Protein AF-A0A348NUV7-F1 (afdb_monomer_lite)

pLDDT: mean 78.54, std 16.76, range [42.69, 98.0]

Foldseek 3Di:
DVVVVVVVVVVVVVCCVVPPVPDDPLVVVLVVVLVVLLVVLVVVLVVVVVCCVVVVDQALNDPPFQADPVPRHGDEPPSRPPHGWNAACPVVDDPDDPVSVCCCVVPVDDRTGGNVSVCSSVVSSVVVVVVSVVVSDDDDPCPPDPVVVVVVPPPPPPPDPPDDDDDDDDDDDDDDDDDDDDDDDDDD

Secondary structure (DSSP, 8-state):
-HHHHHHHHHHHHHHHHHHGGG--HHHHHHHHHHHHHHHHHHHHHHHHHHHHHTTSS--TTSTTS-B-TTT-PBPBGGGGTTTSEEEE-GGG--TT-HHHHHHHHHH---SEEEHHHHHHHHHHHHHHHHHHHHHTPPPPP-TTSHHHHHHHSS--TT------------------------------

Sequence (188 aa):
GALLGLLVAALLGWLLARGMLRLDLRRFFLWTVAFLIIVAAGVLAYAVHDLQEGGVLPGPFGALAPTDPATGAVAVGLAGLPFGWAFDVTAQIPAGSPLAAVLQAAVGFMPQMSWLQVITWVLYVVIVGAFFLRGARPGQPSTGRTSAVSKQIAPNADDQPLDAGAPDHVDAASEVTSPSPSATQGAA

Structure (mmCIF, N/CA/C/O backbone):
data_AF-A0A348NUV7-F1
#
_entry.id   AF-A0A348NUV7-F1
#
loop_
_atom_site.group_PDB
_atom_site.id
_atom_site.type_symbol
_atom_site.label_atom_id
_atom_site.label_alt_id
_atom_site.label_comp_id
_atom_site.label_asym_id
_atom_site.label_entity_id
_atom_site.label_seq_id
_atom_site.pdbx_PDB_ins_code
_atom_site.Cartn_x
_atom_site.Cartn_y
_atom_site.Cartn_z
_atom_site.occupancy
_atom_site.B_iso_or_equiv
_atom_site.auth_seq_id
_atom_site.auth_comp_id
_atom_site.auth_asym_id
_atom_site.auth_atom_id
_atom_site.pdbx_PDB_model_num
ATOM 1 N N . GLY A 1 1 ? -21.719 25.003 -13.066 1.00 76.88 1 GLY A N 1
ATOM 2 C CA . GLY A 1 1 ? -20.770 24.541 -12.032 1.00 76.88 1 GLY A CA 1
ATOM 3 C C . GLY A 1 1 ? -21.242 24.852 -10.622 1.00 76.88 1 GLY A C 1
ATOM 4 O O . GLY A 1 1 ? -21.479 23.923 -9.865 1.00 76.88 1 GLY A O 1
ATOM 5 N N . ALA A 1 2 ? -21.411 26.133 -10.274 1.00 91.12 2 ALA A N 1
ATOM 6 C CA . ALA A 1 2 ? -21.643 26.580 -8.892 1.00 91.12 2 ALA A CA 1
ATOM 7 C C . ALA A 1 2 ? -22.855 25.943 -8.181 1.00 91.12 2 ALA A C 1
ATOM 9 O O . ALA A 1 2 ? -22.717 25.479 -7.055 1.00 91.12 2 ALA A O 1
ATOM 10 N N . LEU A 1 3 ? -24.016 25.853 -8.840 1.00 95.56 3 LEU A N 1
ATOM 11 C CA . LEU A 1 3 ? -25.213 25.237 -8.245 1.00 95.56 3 LEU A CA 1
ATOM 12 C C . LEU A 1 3 ? -25.024 23.743 -7.951 1.00 95.56 3 LEU A C 1
ATOM 14 O O . LEU A 1 3 ? -25.430 23.269 -6.895 1.00 95.56 3 LEU A O 1
ATOM 18 N N . LEU A 1 4 ? -24.360 23.018 -8.857 1.00 93.56 4 LEU A N 1
ATOM 19 C CA . LEU A 1 4 ? -24.030 21.606 -8.659 1.00 93.56 4 LEU A CA 1
ATOM 20 C C . LEU A 1 4 ? -23.064 21.439 -7.476 1.00 93.56 4 LEU A C 1
ATOM 22 O O . LEU A 1 4 ? -23.266 20.569 -6.640 1.00 93.56 4 LEU A O 1
ATOM 26 N N . GLY A 1 5 ? -22.057 22.313 -7.371 1.00 94.00 5 GLY A N 1
ATOM 27 C CA . GLY A 1 5 ? -21.122 22.330 -6.245 1.00 94.00 5 GLY A CA 1
ATOM 28 C C . GLY A 1 5 ? -21.805 22.615 -4.905 1.00 94.00 5 GLY A C 1
ATOM 29 O O . GLY A 1 5 ? -21.538 21.920 -3.931 1.00 94.00 5 GLY A O 1
ATOM 30 N N . LEU A 1 6 ? -22.737 23.575 -4.864 1.00 94.38 6 LEU A N 1
ATOM 31 C CA . LEU A 1 6 ? -23.541 23.870 -3.672 1.00 94.38 6 LEU A CA 1
ATOM 32 C C . LEU A 1 6 ? -24.426 22.690 -3.266 1.00 94.38 6 LEU A C 1
ATOM 34 O O . LEU A 1 6 ? -24.513 22.369 -2.083 1.00 94.38 6 LEU A O 1
ATOM 38 N N . LEU A 1 7 ? -25.046 22.024 -4.239 1.00 96.38 7 LEU A N 1
ATOM 39 C CA . LEU A 1 7 ? -25.879 20.853 -3.989 1.00 96.38 7 LEU A CA 1
ATOM 40 C C . LEU A 1 7 ? -25.037 19.699 -3.426 1.00 96.38 7 LEU A C 1
ATOM 42 O O . LEU A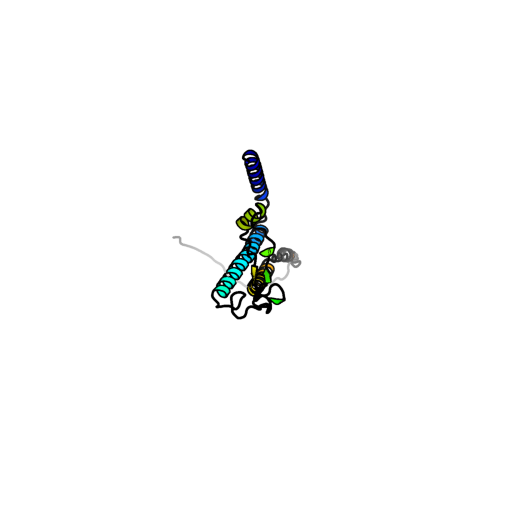 1 7 ? -25.415 19.108 -2.419 1.00 96.38 7 LEU A O 1
ATOM 46 N N . VAL A 1 8 ? -23.863 19.435 -4.008 1.00 94.88 8 VAL A N 1
ATOM 47 C CA . VAL A 1 8 ? -22.910 18.428 -3.514 1.00 94.88 8 VAL A CA 1
ATOM 48 C C . VAL A 1 8 ? -22.425 18.771 -2.103 1.00 94.88 8 VAL A C 1
ATOM 50 O O . VAL A 1 8 ? -22.455 17.909 -1.230 1.00 94.88 8 VAL A O 1
ATOM 53 N N . ALA A 1 9 ? -22.047 20.025 -1.841 1.00 93.75 9 ALA A N 1
ATOM 54 C CA . ALA A 1 9 ? -21.602 20.466 -0.520 1.00 93.75 9 ALA A CA 1
ATOM 55 C C . ALA A 1 9 ? -22.701 20.312 0.545 1.00 93.75 9 ALA A C 1
ATOM 57 O O . ALA A 1 9 ? -22.439 19.790 1.629 1.00 93.75 9 ALA A O 1
ATOM 58 N N . ALA A 1 10 ? -23.940 20.702 0.228 1.00 94.75 10 ALA A N 1
ATOM 59 C CA . ALA A 1 10 ? -25.085 20.542 1.120 1.00 94.75 10 ALA A CA 1
ATOM 60 C C . ALA A 1 10 ? -25.397 19.061 1.388 1.00 94.75 10 ALA A C 1
ATOM 62 O O . ALA A 1 10 ? -25.649 18.678 2.532 1.00 94.75 10 ALA A O 1
ATOM 63 N N . LEU A 1 11 ? -25.324 18.216 0.353 1.00 94.38 11 LEU A N 1
ATOM 64 C CA . LEU A 1 11 ? -25.532 16.776 0.474 1.00 94.38 11 LEU A CA 1
ATOM 65 C C . LEU A 1 11 ? -24.460 16.127 1.362 1.00 94.38 11 LEU A C 1
ATOM 67 O O . LEU A 1 11 ? -24.804 15.352 2.253 1.00 94.38 11 LEU A O 1
ATOM 71 N N . LEU A 1 12 ? -23.179 16.474 1.167 1.00 90.50 12 LEU A N 1
ATOM 72 C CA . LEU A 1 12 ? -22.074 15.998 2.006 1.00 90.50 12 LEU A CA 1
ATOM 73 C C . LEU A 1 12 ? -22.228 16.455 3.459 1.00 90.50 12 LEU A C 1
ATOM 75 O O . LEU A 1 12 ? -22.082 15.642 4.372 1.00 90.50 12 LEU A O 1
ATOM 79 N N . GLY A 1 13 ? -22.547 17.734 3.679 1.00 88.19 13 GLY A N 1
ATOM 80 C CA . GLY A 1 13 ? -22.757 18.285 5.018 1.00 88.19 13 GLY A CA 1
ATOM 81 C C . GLY A 1 13 ? -23.893 17.577 5.756 1.00 88.19 13 GLY A C 1
ATOM 82 O O . GLY A 1 13 ? -23.747 17.202 6.919 1.00 88.19 13 GLY A O 1
ATOM 83 N N . TRP A 1 14 ? -24.998 17.307 5.058 1.00 91.38 14 TRP A N 1
ATOM 84 C CA . TRP A 1 14 ? -26.118 16.553 5.611 1.00 91.38 14 TRP A CA 1
ATOM 85 C C . TRP A 1 14 ? -25.758 15.084 5.900 1.00 91.38 14 TRP A C 1
ATOM 87 O O . TRP A 1 14 ? -26.128 14.562 6.955 1.00 91.38 14 TRP A O 1
ATOM 97 N N . LEU A 1 15 ? -24.991 14.425 5.020 1.00 85.12 15 LEU A N 1
ATOM 98 C CA . LEU A 1 15 ? -24.512 13.052 5.234 1.00 85.12 15 LEU A CA 1
ATOM 99 C C . LEU A 1 15 ? -23.612 12.944 6.475 1.00 85.12 15 LEU A C 1
ATOM 101 O O . LEU A 1 15 ? -23.772 12.020 7.272 1.00 85.12 15 LEU A O 1
ATOM 105 N N . LEU A 1 16 ? -22.694 13.896 6.658 1.00 83.38 16 LEU A N 1
ATOM 106 C CA . LEU A 1 16 ? -21.787 13.958 7.809 1.00 83.38 16 LEU A CA 1
ATOM 107 C C . LEU A 1 16 ? -22.553 14.178 9.117 1.00 83.38 16 LEU A C 1
ATOM 109 O O . LEU A 1 16 ? -22.366 13.425 10.076 1.00 83.38 16 LEU A O 1
ATOM 113 N N . ALA A 1 17 ? -23.470 15.152 9.127 1.00 81.06 17 ALA A N 1
ATOM 114 C CA . ALA A 1 17 ? -24.304 15.463 10.286 1.00 81.06 17 ALA A CA 1
ATOM 115 C C . ALA A 1 17 ? -25.159 14.264 10.728 1.00 81.06 17 ALA A C 1
ATOM 117 O O . ALA A 1 17 ? -25.372 14.047 11.921 1.00 81.06 17 ALA A O 1
ATOM 118 N N . ARG A 1 18 ? -25.625 13.449 9.774 1.00 79.56 18 ARG A N 1
ATOM 119 C CA . ARG A 1 18 ? -26.433 12.256 10.055 1.00 79.56 18 ARG A CA 1
ATOM 120 C C . ARG A 1 18 ? -25.592 11.031 10.427 1.00 79.56 18 ARG A C 1
ATOM 122 O O . ARG A 1 18 ? -26.050 10.202 11.213 1.00 79.56 18 ARG A O 1
ATOM 129 N N . GLY A 1 19 ? -24.385 10.912 9.873 1.00 72.12 19 GLY A N 1
ATOM 130 C CA . GLY A 1 19 ? -23.488 9.773 10.072 1.00 72.12 19 GLY A CA 1
ATOM 131 C C . GLY A 1 19 ? -22.804 9.755 11.440 1.00 72.12 19 GLY A C 1
ATOM 132 O O . GLY A 1 19 ? -22.736 8.700 12.063 1.00 72.12 19 GLY A O 1
ATOM 133 N N . MET A 1 20 ? -22.354 10.908 11.949 1.00 69.69 20 MET A N 1
ATOM 134 C CA . MET A 1 20 ? -21.526 10.985 13.166 1.00 69.69 20 MET A CA 1
ATOM 135 C C . MET A 1 20 ? -22.218 10.521 14.457 1.00 69.69 20 MET A C 1
ATOM 137 O O . MET A 1 20 ? -21.546 10.074 15.380 1.00 69.69 20 MET A O 1
ATOM 141 N N . LEU A 1 21 ? -23.550 10.581 14.531 1.00 65.38 21 LEU A N 1
ATOM 142 C CA . LEU A 1 21 ? -24.301 10.279 15.758 1.00 65.38 21 LEU A CA 1
ATOM 143 C C . LEU A 1 21 ? -24.597 8.783 15.962 1.00 65.38 21 LEU A C 1
ATOM 145 O O . LEU A 1 21 ? -25.177 8.410 16.978 1.00 65.38 21 LEU A O 1
ATOM 149 N N . ARG A 1 22 ? -24.225 7.917 15.008 1.00 72.56 22 ARG A N 1
ATOM 150 C CA . ARG A 1 22 ? -24.462 6.461 15.076 1.00 72.56 22 ARG A CA 1
ATOM 151 C C . ARG A 1 22 ? -23.187 5.623 14.981 1.00 72.56 22 ARG A C 1
ATOM 153 O O . ARG A 1 22 ? -23.272 4.412 14.801 1.00 72.56 22 ARG A O 1
ATOM 160 N N . LEU A 1 23 ? -22.013 6.248 15.053 1.00 75.12 23 LEU A N 1
ATOM 161 C CA . LEU A 1 23 ? -20.748 5.533 14.921 1.00 75.12 23 LEU A CA 1
ATOM 162 C C . LEU A 1 23 ? -20.347 4.902 16.251 1.00 75.12 23 LEU A C 1
ATOM 164 O O . LEU A 1 23 ? -20.045 5.591 17.223 1.00 75.12 23 LEU A O 1
ATOM 168 N N . ASP A 1 24 ? -20.266 3.577 16.265 1.00 80.69 24 ASP A N 1
ATOM 169 C CA . ASP A 1 24 ? -19.603 2.852 17.338 1.00 80.69 24 ASP A CA 1
ATOM 170 C C . ASP A 1 24 ? -18.129 3.262 17.394 1.00 80.69 24 ASP A C 1
ATOM 172 O O . ASP A 1 24 ? -17.357 2.945 16.485 1.00 80.69 24 ASP A O 1
ATOM 176 N N . LEU A 1 25 ? -17.704 3.915 18.480 1.00 85.88 25 LEU A N 1
ATOM 177 C CA . LEU A 1 25 ? -16.311 4.347 18.656 1.00 85.88 25 LEU A CA 1
ATOM 178 C C . LEU A 1 25 ? -15.326 3.189 18.460 1.00 85.88 25 LEU A C 1
ATOM 180 O O . LEU A 1 25 ? -14.310 3.345 17.790 1.00 85.88 25 LEU A O 1
ATOM 184 N N . ARG A 1 26 ? -15.657 1.993 18.964 1.00 85.31 26 ARG A N 1
ATOM 185 C CA . ARG A 1 26 ? -14.841 0.789 18.742 1.00 85.31 26 ARG A CA 1
ATOM 186 C C . ARG A 1 26 ? -14.681 0.474 17.256 1.00 85.31 26 ARG A C 1
ATOM 188 O O . ARG A 1 26 ? -13.574 0.197 16.814 1.00 85.31 26 ARG A O 1
ATOM 195 N N . ARG A 1 27 ? -15.765 0.523 16.477 1.00 84.81 27 ARG A N 1
ATOM 196 C CA . ARG A 1 27 ? -15.732 0.241 15.036 1.00 84.81 27 ARG A CA 1
ATOM 197 C C . ARG A 1 27 ? -14.948 1.317 14.288 1.00 84.81 27 ARG A C 1
ATOM 199 O O . ARG A 1 27 ? -14.167 0.972 13.409 1.00 84.81 27 ARG A O 1
ATOM 206 N N . PHE A 1 28 ? -15.128 2.581 14.668 1.00 86.50 28 PHE A N 1
ATOM 207 C CA . PHE A 1 28 ? -14.409 3.716 14.097 1.00 86.50 28 PHE A CA 1
ATOM 208 C C . PHE A 1 28 ? -12.897 3.594 14.318 1.00 86.50 28 PHE A C 1
ATOM 210 O O . PHE A 1 28 ? -12.147 3.597 13.348 1.00 86.50 28 PHE A O 1
ATOM 217 N N . PHE A 1 29 ? -12.452 3.382 15.561 1.00 87.56 29 PHE A N 1
ATOM 218 C CA . PHE A 1 29 ? -11.029 3.215 15.868 1.00 87.56 29 PHE A CA 1
ATOM 219 C C . PHE A 1 29 ? -10.419 1.973 15.212 1.00 87.56 29 PHE A C 1
ATOM 221 O O . PHE A 1 29 ? -9.288 2.024 14.741 1.00 87.56 29 PHE A O 1
ATOM 228 N N . LEU A 1 30 ? -11.157 0.860 15.134 1.00 90.69 30 LEU A N 1
ATOM 229 C CA . LEU A 1 30 ? -10.671 -0.326 14.424 1.00 90.69 30 LEU A CA 1
ATOM 230 C C . LEU A 1 30 ? -10.459 -0.042 12.932 1.00 90.69 30 LEU A C 1
ATOM 232 O O . LEU A 1 30 ? -9.468 -0.492 12.365 1.00 90.69 30 LEU A O 1
ATOM 236 N N . TRP A 1 31 ? -11.356 0.720 12.303 1.00 92.88 31 TRP A N 1
ATOM 237 C CA . TRP A 1 31 ? -11.215 1.112 10.902 1.00 92.88 31 TRP A CA 1
ATOM 238 C C . TRP A 1 31 ? -10.074 2.098 10.673 1.00 92.88 31 TRP A C 1
ATOM 240 O O . TRP A 1 31 ? -9.322 1.927 9.716 1.00 92.88 31 TRP A O 1
ATOM 250 N N . THR A 1 32 ? -9.906 3.096 11.542 1.00 93.12 32 THR A N 1
ATOM 251 C CA . THR A 1 32 ? -8.803 4.055 11.403 1.00 93.12 32 THR A CA 1
ATOM 252 C C . THR A 1 32 ? -7.453 3.384 11.625 1.00 93.12 32 THR A C 1
ATOM 254 O O . THR A 1 32 ? -6.536 3.622 10.849 1.00 93.12 32 THR A O 1
ATOM 257 N N . VAL A 1 33 ? -7.329 2.479 12.601 1.00 94.00 33 VAL A N 1
ATOM 258 C CA . VAL A 1 33 ? -6.099 1.698 12.807 1.00 94.00 33 VAL A CA 1
ATOM 259 C C . VAL A 1 33 ? -5.840 0.735 11.651 1.00 94.00 33 VAL A C 1
ATOM 261 O O . VAL A 1 33 ? -4.714 0.667 11.170 1.00 94.00 33 VAL A O 1
ATOM 264 N N . ALA A 1 34 ? -6.859 0.033 11.147 1.00 94.62 34 ALA A N 1
ATOM 265 C CA . ALA A 1 34 ? -6.696 -0.823 9.973 1.00 94.62 34 ALA A CA 1
ATOM 266 C C . ALA A 1 34 ? -6.215 -0.023 8.751 1.00 94.62 34 ALA A C 1
ATOM 268 O O . ALA A 1 34 ? -5.293 -0.450 8.060 1.00 94.62 34 ALA A O 1
ATOM 269 N N . PHE A 1 35 ? -6.781 1.165 8.525 1.00 94.75 35 PHE A N 1
ATOM 270 C CA . PHE A 1 35 ? -6.318 2.083 7.487 1.00 94.75 35 PHE A CA 1
ATOM 271 C C . PHE A 1 35 ? -4.863 2.520 7.715 1.00 94.75 35 PHE A C 1
ATOM 273 O O . PHE A 1 35 ? -4.058 2.465 6.788 1.00 94.75 35 PHE A O 1
ATOM 280 N N . LEU A 1 36 ? -4.498 2.874 8.950 1.00 95.69 36 LEU A N 1
ATOM 281 C CA . LEU A 1 36 ? -3.126 3.241 9.315 1.00 95.69 36 LEU A CA 1
ATOM 282 C C . LEU A 1 36 ? -2.123 2.112 9.034 1.00 95.69 36 LEU A C 1
ATOM 284 O O . LEU A 1 36 ? -1.021 2.401 8.581 1.00 95.69 36 LEU A O 1
ATOM 288 N N . ILE A 1 37 ? -2.494 0.843 9.237 1.00 95.44 37 ILE A N 1
ATOM 289 C CA . ILE A 1 37 ? -1.642 -0.309 8.891 1.00 95.44 37 ILE A CA 1
ATOM 290 C C . ILE A 1 37 ? -1.354 -0.333 7.384 1.00 95.44 37 ILE A C 1
ATOM 292 O O . ILE A 1 37 ? -0.207 -0.519 6.984 1.00 95.44 37 ILE A O 1
ATOM 296 N N . ILE A 1 38 ? -2.366 -0.109 6.540 1.00 95.94 38 ILE A N 1
ATOM 297 C CA . ILE A 1 38 ? -2.184 -0.077 5.081 1.00 95.94 38 ILE A CA 1
ATOM 298 C C . ILE A 1 38 ? -1.313 1.111 4.655 1.00 95.94 38 ILE A C 1
ATOM 300 O O . ILE A 1 38 ? -0.411 0.943 3.836 1.00 95.94 38 ILE A O 1
ATOM 304 N N . VAL A 1 39 ? -1.544 2.297 5.226 1.00 94.94 39 VAL A N 1
ATOM 305 C CA . VAL A 1 39 ? -0.737 3.496 4.940 1.00 94.94 39 VAL A CA 1
ATOM 306 C C . VAL A 1 39 ? 0.720 3.281 5.345 1.00 94.94 39 VAL A C 1
ATOM 308 O O . VAL A 1 39 ? 1.621 3.555 4.556 1.00 94.94 39 VAL A O 1
ATOM 311 N N . ALA A 1 40 ? 0.964 2.735 6.538 1.00 96.44 40 ALA A N 1
ATOM 312 C CA . ALA A 1 40 ? 2.308 2.416 7.009 1.00 96.44 40 ALA A CA 1
ATOM 313 C C . ALA A 1 40 ? 3.006 1.391 6.102 1.00 96.44 40 ALA A C 1
ATOM 315 O O . ALA A 1 40 ? 4.185 1.552 5.791 1.00 96.44 40 ALA A O 1
ATOM 316 N N . ALA A 1 41 ? 2.275 0.382 5.618 1.00 96.19 41 ALA A N 1
ATOM 317 C CA . ALA A 1 41 ? 2.791 -0.571 4.640 1.00 96.19 41 ALA A CA 1
ATOM 318 C C . ALA A 1 41 ? 3.203 0.118 3.327 1.00 96.19 41 ALA A C 1
ATOM 320 O O . ALA A 1 41 ? 4.224 -0.237 2.742 1.00 96.19 41 ALA A O 1
ATOM 321 N N . GLY A 1 42 ? 2.430 1.111 2.871 1.00 92.94 42 GLY A N 1
ATOM 322 C CA . GLY A 1 42 ? 2.761 1.924 1.698 1.00 92.94 42 GLY A CA 1
ATOM 323 C C . GLY A 1 42 ? 4.053 2.723 1.882 1.00 92.94 42 GLY A C 1
ATOM 324 O O . GLY A 1 42 ? 4.926 2.676 1.021 1.00 92.94 42 GLY A O 1
ATOM 325 N N . VAL A 1 43 ? 4.222 3.380 3.034 1.00 95.25 43 VAL A N 1
ATOM 326 C CA . VAL A 1 43 ? 5.467 4.097 3.373 1.00 95.25 43 VAL A CA 1
ATOM 327 C C . VAL A 1 43 ? 6.663 3.138 3.421 1.00 95.25 43 VAL A C 1
ATOM 329 O O . VAL A 1 43 ? 7.732 3.466 2.914 1.00 95.25 43 VAL A O 1
ATOM 332 N N . LEU A 1 44 ? 6.486 1.932 3.972 1.00 96.25 44 LEU A N 1
ATOM 333 C CA . LEU A 1 44 ? 7.534 0.909 3.989 1.00 96.25 44 LEU A CA 1
ATOM 334 C C . LEU A 1 44 ? 7.922 0.456 2.573 1.00 96.25 44 LEU A C 1
ATOM 336 O O . LEU A 1 44 ? 9.106 0.312 2.283 1.00 96.25 44 LEU A O 1
ATOM 340 N N . ALA A 1 45 ? 6.946 0.249 1.686 1.00 94.19 45 ALA A N 1
ATOM 341 C CA . ALA A 1 45 ? 7.218 -0.086 0.291 1.00 94.19 45 ALA A CA 1
ATOM 342 C C . ALA A 1 45 ? 7.978 1.040 -0.433 1.00 94.19 45 ALA A C 1
ATOM 344 O O . ALA A 1 45 ? 8.900 0.748 -1.192 1.00 94.19 45 ALA A O 1
ATOM 345 N N . TYR A 1 46 ? 7.658 2.307 -0.142 1.00 93.38 46 TYR A N 1
ATOM 346 C CA . TYR A 1 46 ? 8.383 3.469 -0.669 1.00 93.38 46 TYR A CA 1
ATOM 347 C C . TYR A 1 46 ? 9.837 3.496 -0.180 1.00 93.38 46 TYR A C 1
ATOM 349 O O . 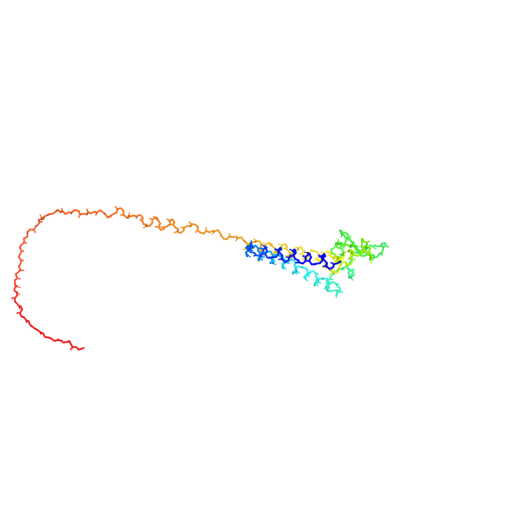TYR A 1 46 ? 10.757 3.658 -0.968 1.00 93.38 46 TYR A O 1
ATOM 357 N N . ALA A 1 47 ? 10.076 3.217 1.103 1.00 95.62 47 ALA A N 1
ATOM 358 C CA . ALA A 1 47 ? 11.438 3.114 1.620 1.00 95.62 47 ALA A CA 1
ATOM 359 C C . ALA A 1 47 ? 12.239 1.982 0.943 1.00 95.62 47 ALA A C 1
ATOM 361 O O . ALA A 1 47 ? 13.424 2.141 0.659 1.00 95.62 47 ALA A O 1
ATOM 362 N N . VAL A 1 48 ? 11.606 0.836 0.651 1.00 96.00 48 VAL A N 1
ATOM 363 C CA . VAL A 1 48 ? 12.244 -0.245 -0.125 1.00 96.00 48 VAL A CA 1
ATOM 364 C C . VAL A 1 48 ? 12.552 0.208 -1.549 1.00 96.00 48 VAL A C 1
ATOM 366 O O . VAL A 1 48 ? 13.616 -0.122 -2.065 1.00 96.00 48 VAL A O 1
ATOM 369 N N . HIS A 1 49 ? 11.652 0.960 -2.179 1.00 94.69 49 HIS A N 1
ATOM 370 C CA . HIS A 1 49 ? 11.876 1.536 -3.500 1.00 94.69 49 HIS A CA 1
ATOM 371 C C . HIS A 1 49 ? 13.100 2.456 -3.515 1.00 94.69 49 HIS A C 1
ATOM 373 O O . HIS A 1 49 ? 14.004 2.220 -4.313 1.00 94.69 49 HIS A O 1
ATOM 379 N N . ASP A 1 50 ? 13.190 3.395 -2.573 1.00 94.62 50 ASP A N 1
ATOM 380 C CA . ASP A 1 50 ? 14.327 4.314 -2.453 1.00 94.62 50 ASP A CA 1
ATOM 381 C C . ASP A 1 50 ? 15.649 3.555 -2.227 1.00 94.62 50 ASP A C 1
ATOM 383 O O . ASP A 1 50 ? 16.686 3.896 -2.793 1.00 94.62 50 ASP A O 1
ATOM 387 N N . LEU A 1 51 ? 15.626 2.470 -1.441 1.00 95.00 51 LEU A N 1
ATOM 388 C CA . LEU A 1 51 ? 16.793 1.601 -1.239 1.00 95.00 51 LEU A CA 1
ATOM 389 C C . LEU A 1 51 ? 17.205 0.846 -2.512 1.00 95.00 51 LEU A C 1
ATOM 391 O O . LEU A 1 51 ? 18.392 0.570 -2.695 1.00 95.00 51 LEU A O 1
ATOM 395 N N . GLN A 1 52 ? 16.247 0.488 -3.371 1.00 95.19 52 GLN A N 1
ATOM 396 C CA . GLN A 1 52 ? 16.517 -0.136 -4.669 1.00 95.19 52 GLN A CA 1
ATOM 397 C C . GLN A 1 52 ? 17.090 0.870 -5.665 1.00 95.19 52 GLN A C 1
ATOM 399 O O . GLN A 1 52 ? 18.025 0.539 -6.390 1.00 95.19 52 GLN A O 1
ATOM 404 N N . GLU A 1 53 ? 16.570 2.097 -5.679 1.00 92.81 53 GLU A N 1
ATOM 405 C CA . GLU A 1 53 ? 17.119 3.186 -6.492 1.00 92.81 53 GLU A CA 1
ATOM 406 C C . GLU A 1 53 ? 18.528 3.576 -6.036 1.00 92.81 53 GLU A C 1
ATOM 408 O O . GLU A 1 53 ? 19.413 3.812 -6.856 1.00 92.81 53 GLU A O 1
ATOM 413 N N . GLY A 1 54 ? 18.772 3.554 -4.724 1.00 93.31 54 GLY A N 1
ATOM 414 C CA . GLY A 1 54 ? 20.092 3.768 -4.135 1.00 93.31 54 GLY A CA 1
ATOM 415 C C . GLY A 1 54 ? 21.062 2.590 -4.287 1.00 93.31 54 GLY A C 1
ATOM 416 O O . GLY A 1 54 ? 22.200 2.689 -3.834 1.00 93.31 54 GLY A O 1
ATOM 417 N N . GLY A 1 55 ? 20.635 1.465 -4.875 1.00 92.31 55 GLY A N 1
ATOM 418 C CA . GLY A 1 55 ? 21.463 0.271 -5.078 1.00 92.31 55 GLY A CA 1
ATOM 419 C C . GLY A 1 55 ? 21.810 -0.510 -3.804 1.00 92.31 55 GLY A C 1
ATOM 420 O O . GLY A 1 55 ? 22.612 -1.442 -3.861 1.00 92.31 55 GLY A O 1
ATOM 421 N N . VAL A 1 56 ? 21.215 -0.161 -2.657 1.00 95.00 56 VAL A N 1
ATOM 422 C CA . VAL A 1 56 ? 21.400 -0.874 -1.380 1.00 95.00 56 VAL A CA 1
ATOM 423 C C . VAL A 1 56 ? 20.678 -2.219 -1.406 1.00 95.00 56 VAL A C 1
ATOM 425 O O . VAL A 1 56 ? 21.184 -3.211 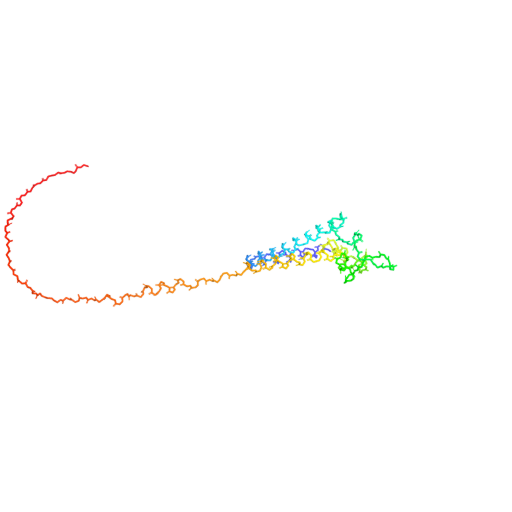-0.882 1.00 95.00 56 VAL A O 1
ATOM 428 N N . LEU A 1 57 ? 19.496 -2.259 -2.025 1.00 93.56 57 LEU A N 1
ATOM 429 C CA . LEU A 1 57 ? 18.747 -3.487 -2.261 1.00 93.56 57 LEU A CA 1
ATOM 430 C C . LEU A 1 57 ? 18.748 -3.838 -3.752 1.00 93.56 57 LEU A C 1
ATOM 432 O O . LEU A 1 57 ? 18.631 -2.946 -4.592 1.00 93.56 57 LEU A O 1
ATOM 436 N N . PRO A 1 58 ? 18.823 -5.134 -4.108 1.00 93.31 58 PRO A N 1
ATOM 437 C CA . PRO A 1 58 ? 18.599 -5.550 -5.482 1.00 93.31 58 PRO A CA 1
ATOM 438 C C . PRO A 1 58 ? 17.177 -5.178 -5.910 1.00 93.31 58 PRO A C 1
ATOM 440 O O . PRO A 1 58 ? 16.223 -5.261 -5.135 1.00 93.31 58 PRO A O 1
ATOM 443 N N . GLY A 1 59 ? 17.027 -4.755 -7.155 1.00 93.38 59 GLY A N 1
ATOM 444 C CA . GLY A 1 59 ? 15.759 -4.284 -7.684 1.00 93.38 59 GLY A CA 1
ATOM 445 C C . GLY A 1 59 ? 15.846 -4.012 -9.179 1.00 93.38 59 GLY A C 1
ATOM 446 O O . GLY A 1 59 ? 16.909 -4.221 -9.767 1.00 93.38 59 GLY A O 1
ATOM 447 N N . PRO A 1 60 ? 14.760 -3.510 -9.785 1.00 91.44 60 PRO A N 1
ATOM 448 C CA . PRO A 1 60 ? 14.659 -3.339 -11.234 1.00 91.44 60 PRO A CA 1
ATOM 449 C C . PRO A 1 60 ? 15.712 -2.388 -11.818 1.00 91.44 60 PRO A C 1
ATOM 451 O O . PRO A 1 60 ? 16.043 -2.477 -12.993 1.00 91.44 60 PRO A O 1
ATOM 454 N N . PHE A 1 61 ? 16.255 -1.493 -10.992 1.00 90.56 61 PHE A N 1
ATOM 455 C CA . PHE A 1 61 ? 17.276 -0.510 -11.363 1.00 90.56 61 PHE A CA 1
ATOM 456 C C . PHE A 1 61 ? 18.712 -1.046 -11.257 1.00 90.56 61 PHE A C 1
ATOM 458 O O . PHE A 1 61 ? 19.655 -0.389 -11.690 1.00 90.56 61 PHE A O 1
ATOM 465 N N . GLY A 1 62 ? 18.891 -2.218 -10.643 1.00 88.44 62 GLY A N 1
ATOM 466 C CA . GLY A 1 62 ? 20.197 -2.796 -10.349 1.00 88.44 62 GLY A CA 1
ATOM 467 C C . GLY A 1 62 ? 20.633 -3.856 -11.359 1.00 88.44 62 GLY A C 1
ATOM 468 O O . GLY A 1 62 ? 19.837 -4.409 -12.110 1.00 88.44 62 GLY A O 1
ATOM 469 N N . ALA A 1 63 ? 21.915 -4.223 -11.306 1.00 87.12 63 ALA A N 1
ATOM 470 C CA . ALA A 1 63 ? 22.512 -5.223 -12.200 1.00 87.12 63 ALA A CA 1
ATOM 471 C C . ALA A 1 63 ? 21.915 -6.641 -12.071 1.00 87.12 63 ALA A C 1
ATOM 473 O O . ALA A 1 63 ? 22.138 -7.484 -12.934 1.00 87.12 63 ALA A O 1
ATOM 474 N N . LEU A 1 64 ? 21.184 -6.914 -10.986 1.00 87.81 64 LEU A N 1
ATOM 475 C CA . LEU A 1 64 ? 20.543 -8.205 -10.718 1.00 87.81 64 LEU A CA 1
ATOM 476 C C . LEU A 1 64 ? 19.088 -8.270 -11.208 1.00 87.81 64 LEU A C 1
ATOM 478 O O . LEU A 1 64 ? 18.409 -9.269 -10.965 1.00 87.81 64 LEU A O 1
ATOM 482 N N . ALA A 1 65 ? 18.593 -7.216 -11.862 1.00 91.75 65 ALA A N 1
ATOM 483 C CA . ALA A 1 65 ? 17.272 -7.217 -12.465 1.00 91.75 65 ALA A CA 1
ATOM 484 C C . ALA A 1 65 ? 17.211 -8.268 -13.590 1.00 91.75 65 ALA A C 1
ATOM 486 O O . ALA A 1 65 ? 18.063 -8.249 -14.481 1.00 91.75 65 ALA A O 1
ATOM 487 N N . PRO A 1 66 ? 16.218 -9.177 -13.591 1.00 92.44 66 PRO A N 1
ATOM 488 C CA . PRO A 1 66 ? 16.008 -10.070 -14.721 1.00 92.44 66 PRO A CA 1
ATOM 489 C C . PRO A 1 66 ? 15.698 -9.235 -15.963 1.00 92.44 66 PRO A C 1
ATOM 491 O O . PRO A 1 66 ? 14.753 -8.448 -15.940 1.00 92.44 66 PRO A O 1
ATOM 494 N N . THR A 1 67 ? 16.481 -9.387 -17.028 1.00 93.25 67 THR A N 1
ATOM 495 C CA . THR A 1 67 ? 16.278 -8.675 -18.293 1.00 93.25 67 THR A CA 1
ATOM 496 C C . THR A 1 67 ? 15.989 -9.642 -19.428 1.00 93.25 67 THR A C 1
ATOM 498 O O . THR A 1 67 ? 16.473 -10.774 -19.460 1.00 93.25 67 THR A O 1
ATOM 501 N N . ASP A 1 68 ? 15.167 -9.194 -20.367 1.00 87.69 68 ASP A N 1
ATOM 502 C CA . ASP A 1 68 ? 14.918 -9.916 -21.605 1.00 87.69 68 ASP A CA 1
ATOM 503 C C . ASP A 1 68 ? 16.148 -9.790 -22.528 1.00 87.69 68 ASP A C 1
ATOM 505 O O . ASP A 1 68 ? 16.542 -8.671 -22.865 1.00 87.69 68 ASP A O 1
ATOM 509 N N . PRO A 1 69 ? 16.763 -10.904 -22.968 1.00 84.44 69 PRO A N 1
ATOM 510 C CA . PRO A 1 69 ? 17.945 -10.871 -23.827 1.00 84.44 69 PRO A CA 1
ATOM 511 C C . PRO A 1 69 ? 17.693 -10.249 -25.209 1.00 84.44 69 PRO A C 1
ATOM 513 O O . PRO A 1 69 ? 18.648 -9.825 -25.854 1.00 84.44 69 PRO A O 1
ATOM 516 N N . ALA A 1 70 ? 16.443 -10.194 -25.680 1.00 88.75 70 ALA A N 1
ATOM 517 C CA . ALA A 1 70 ? 16.109 -9.608 -26.976 1.00 88.75 70 ALA A CA 1
ATOM 518 C C . ALA A 1 70 ? 15.945 -8.082 -26.913 1.00 88.75 70 ALA A C 1
ATOM 520 O O . ALA A 1 70 ? 16.319 -7.383 -27.854 1.00 88.75 70 ALA A O 1
ATOM 521 N N . THR A 1 71 ? 15.378 -7.563 -25.821 1.00 86.75 71 THR A N 1
ATOM 522 C CA . THR A 1 71 ? 15.008 -6.142 -25.691 1.00 86.75 71 THR A CA 1
ATOM 523 C C . THR A 1 71 ? 15.876 -5.370 -24.700 1.00 86.75 71 THR A C 1
ATOM 525 O O . THR A 1 71 ? 15.900 -4.142 -24.734 1.00 86.75 71 THR A O 1
ATOM 528 N N . GLY A 1 72 ? 16.579 -6.065 -23.803 1.00 86.31 72 GLY A N 1
ATOM 529 C CA . GLY A 1 72 ? 17.301 -5.477 -22.675 1.00 86.31 72 GLY A CA 1
ATOM 530 C C . GLY A 1 72 ? 16.390 -4.898 -21.586 1.00 86.31 72 GLY A C 1
ATOM 531 O O . GLY A 1 72 ? 16.894 -4.363 -20.601 1.00 86.31 72 GLY A O 1
ATOM 532 N N . ALA A 1 73 ? 15.064 -4.990 -21.739 1.00 89.75 73 ALA A N 1
ATOM 533 C CA . ALA A 1 73 ? 14.107 -4.468 -20.775 1.00 89.75 73 ALA A CA 1
ATOM 534 C C . ALA A 1 73 ? 14.024 -5.364 -19.534 1.00 89.75 73 ALA A C 1
ATOM 536 O O . ALA A 1 73 ? 14.198 -6.581 -19.617 1.00 89.75 73 ALA A O 1
ATOM 537 N N . VAL A 1 74 ? 13.721 -4.766 -18.381 1.00 90.88 74 VAL A N 1
ATOM 538 C CA . VAL A 1 74 ? 13.509 -5.518 -17.139 1.00 90.88 74 VAL A CA 1
ATOM 539 C C . VAL A 1 74 ? 12.222 -6.329 -17.251 1.00 90.88 74 VAL A C 1
ATOM 541 O O . VAL A 1 74 ? 11.173 -5.801 -17.620 1.00 90.88 74 VAL A O 1
ATOM 544 N N . ALA A 1 75 ? 12.295 -7.610 -16.908 1.00 93.06 75 ALA A N 1
ATOM 545 C CA . ALA A 1 75 ? 11.166 -8.515 -16.957 1.00 93.06 75 ALA A CA 1
ATOM 546 C C . ALA A 1 75 ? 10.049 -8.077 -15.996 1.00 93.06 75 ALA A C 1
ATOM 548 O O . ALA A 1 75 ? 10.289 -7.629 -14.868 1.00 93.06 75 ALA A O 1
ATOM 549 N N . VAL A 1 76 ? 8.813 -8.258 -16.459 1.00 92.19 76 VAL A N 1
ATOM 550 C CA . VAL A 1 76 ? 7.580 -7.904 -15.749 1.00 92.19 76 VAL A CA 1
ATOM 551 C C . VAL A 1 76 ? 6.783 -9.172 -15.443 1.00 92.19 76 VAL A C 1
ATOM 553 O O . VAL A 1 76 ? 6.807 -10.144 -16.201 1.00 92.19 76 VAL A O 1
ATOM 556 N N . GLY A 1 77 ? 6.050 -9.173 -14.332 1.00 90.94 77 GLY A N 1
ATOM 557 C CA . GLY A 1 77 ? 5.220 -10.301 -13.925 1.00 90.94 77 GLY A CA 1
ATOM 558 C C . GLY A 1 77 ? 6.069 -11.427 -13.348 1.00 90.94 77 GLY A C 1
ATOM 559 O O . GLY A 1 77 ? 7.088 -11.180 -12.708 1.00 90.94 77 GLY A O 1
ATOM 560 N N . LEU A 1 78 ? 5.671 -12.683 -13.556 1.00 91.25 78 LEU A N 1
ATOM 561 C CA . LEU A 1 78 ? 6.377 -13.825 -12.957 1.00 91.25 78 LEU A CA 1
ATOM 562 C C . LEU A 1 78 ? 7.841 -13.942 -13.411 1.00 91.25 78 LEU A C 1
ATOM 564 O O . LEU A 1 78 ? 8.681 -14.361 -12.622 1.00 91.25 78 LEU A O 1
ATOM 568 N N . ALA A 1 79 ? 8.163 -13.523 -14.638 1.00 90.75 79 ALA A N 1
ATOM 569 C CA . ALA A 1 79 ? 9.537 -13.507 -15.146 1.00 90.75 79 ALA A CA 1
ATOM 570 C C . ALA A 1 79 ? 10.432 -12.476 -14.430 1.00 90.75 79 ALA A C 1
ATOM 572 O O . ALA A 1 79 ? 11.651 -12.607 -14.437 1.00 90.75 79 ALA A O 1
ATOM 573 N N . GLY A 1 80 ? 9.829 -11.469 -13.791 1.00 89.88 80 GLY A N 1
ATOM 574 C CA . GLY A 1 80 ? 10.525 -10.478 -12.978 1.00 89.88 80 GLY A CA 1
ATOM 575 C C . GLY A 1 80 ? 10.842 -10.949 -11.558 1.00 89.88 80 GLY A C 1
ATOM 576 O O . GLY A 1 80 ? 11.447 -10.198 -10.804 1.00 89.88 80 GLY A O 1
ATOM 577 N N . LEU A 1 81 ? 10.449 -12.148 -11.119 1.00 91.75 81 LEU A N 1
ATOM 578 C CA . LEU A 1 81 ? 10.791 -12.593 -9.763 1.00 91.75 81 LEU A CA 1
ATOM 579 C C . LEU A 1 81 ? 12.304 -12.863 -9.618 1.00 91.75 81 LEU A C 1
ATOM 581 O O . LEU A 1 81 ? 12.897 -13.477 -10.502 1.00 91.75 81 LEU A O 1
ATOM 585 N N . PRO A 1 82 ? 12.932 -12.500 -8.479 1.00 92.00 82 PRO A N 1
ATOM 586 C CA . PRO A 1 82 ? 12.398 -11.706 -7.365 1.00 92.00 82 PRO A CA 1
ATOM 587 C C . PRO A 1 82 ? 12.718 -10.200 -7.436 1.00 92.00 82 PRO A C 1
ATOM 589 O O . PRO A 1 82 ? 12.200 -9.443 -6.618 1.00 92.00 82 PRO A O 1
ATOM 592 N N . PHE A 1 83 ? 13.565 -9.757 -8.372 1.00 95.00 83 PHE A N 1
ATOM 593 C CA . PHE A 1 83 ? 14.148 -8.403 -8.365 1.00 95.00 83 PHE A CA 1
ATOM 594 C C . PHE A 1 83 ? 13.657 -7.474 -9.481 1.00 95.00 83 PHE A C 1
ATOM 596 O O . PHE A 1 83 ? 14.014 -6.306 -9.490 1.00 95.00 83 PHE A O 1
ATOM 603 N N . GLY A 1 84 ? 12.852 -7.961 -10.414 1.00 93.00 84 GLY A N 1
ATOM 604 C CA . GLY A 1 84 ? 12.205 -7.190 -11.473 1.00 93.00 84 GLY A CA 1
ATOM 605 C C . GLY A 1 84 ? 10.833 -6.642 -11.072 1.00 93.00 84 GLY A C 1
ATOM 606 O O . GLY A 1 84 ? 10.469 -6.557 -9.890 1.00 93.00 84 GLY A O 1
ATOM 607 N N . TRP A 1 85 ? 10.057 -6.252 -12.080 1.00 93.81 85 TRP A N 1
ATOM 608 C CA . TRP A 1 85 ? 8.748 -5.631 -11.894 1.00 93.81 85 TRP A CA 1
ATOM 609 C C . TRP A 1 85 ? 7.673 -6.676 -11.590 1.00 93.81 85 TRP A C 1
ATOM 611 O O . TRP A 1 85 ? 7.527 -7.663 -12.312 1.00 93.81 85 TRP A O 1
ATOM 621 N N . ALA A 1 86 ? 6.876 -6.448 -10.544 1.00 92.69 86 ALA A N 1
ATOM 622 C CA . ALA A 1 86 ? 5.701 -7.269 -10.259 1.00 92.69 86 ALA A CA 1
ATOM 623 C C . ALA A 1 86 ? 4.597 -7.018 -11.287 1.00 92.69 86 ALA A C 1
ATOM 625 O O . ALA A 1 86 ? 3.979 -7.951 -11.794 1.00 92.69 86 ALA A O 1
ATOM 626 N N . PHE A 1 87 ? 4.390 -5.750 -11.621 1.00 89.44 87 PHE A N 1
ATOM 627 C CA . PHE A 1 87 ? 3.482 -5.307 -12.664 1.00 89.44 87 PHE A CA 1
ATOM 628 C C . PHE A 1 87 ? 3.998 -4.005 -13.273 1.00 89.44 87 PHE A C 1
ATOM 630 O O . PHE A 1 87 ? 4.663 -3.220 -12.596 1.00 89.44 87 PHE A O 1
ATOM 637 N N . ASP A 1 88 ? 3.665 -3.792 -14.543 1.00 87.38 88 ASP A N 1
ATOM 638 C CA . ASP A 1 88 ? 3.891 -2.546 -15.268 1.00 87.38 88 ASP A CA 1
ATOM 639 C C . ASP A 1 88 ? 2.611 -2.198 -16.037 1.00 87.38 88 ASP A C 1
ATOM 641 O O . ASP A 1 88 ? 2.192 -2.919 -16.944 1.00 87.38 88 ASP A O 1
ATOM 645 N N . VAL A 1 89 ? 1.954 -1.115 -15.623 1.00 80.69 89 VAL A N 1
ATOM 646 C CA . VAL A 1 89 ? 0.703 -0.615 -16.216 1.00 80.69 89 VAL A CA 1
ATOM 647 C C . VAL A 1 89 ? 0.944 0.694 -16.982 1.00 80.69 89 VAL A C 1
ATOM 649 O O . VAL A 1 89 ? -0.001 1.314 -17.467 1.00 80.69 89 VAL A O 1
ATOM 652 N N . THR A 1 90 ? 2.202 1.125 -17.140 1.00 71.06 90 THR A N 1
ATOM 653 C CA . THR A 1 90 ? 2.535 2.375 -17.848 1.00 71.06 90 THR A CA 1
ATOM 654 C C . THR A 1 90 ? 2.029 2.376 -19.290 1.00 71.06 90 THR A C 1
ATOM 656 O O . THR A 1 90 ? 1.495 3.380 -19.757 1.00 71.06 90 THR A O 1
ATOM 659 N N . ALA A 1 91 ? 2.108 1.234 -19.976 1.00 65.44 91 ALA A N 1
ATOM 660 C CA . ALA A 1 91 ? 1.724 1.106 -21.380 1.00 65.44 91 ALA A CA 1
ATOM 661 C C . ALA A 1 91 ? 0.209 1.232 -21.639 1.00 65.44 91 ALA A C 1
ATOM 663 O O . ALA A 1 91 ? -0.201 1.430 -22.781 1.00 65.44 91 ALA A O 1
ATOM 664 N N . GLN A 1 92 ? -0.633 1.114 -20.606 1.00 62.44 92 GLN A N 1
ATOM 665 C CA . GLN A 1 92 ? -2.094 1.085 -20.756 1.00 62.44 92 GLN A CA 1
ATOM 666 C C . GLN A 1 92 ? -2.785 2.401 -20.371 1.00 62.44 92 GLN A C 1
ATOM 668 O O . GLN A 1 92 ? -4.011 2.482 -20.444 1.00 62.44 92 GLN A O 1
ATOM 673 N N . ILE A 1 93 ? -2.031 3.442 -19.996 1.00 58.34 93 ILE A N 1
ATOM 674 C CA . ILE A 1 93 ? -2.581 4.753 -19.627 1.00 58.34 93 ILE A CA 1
ATOM 675 C C . ILE A 1 93 ? -2.228 5.778 -20.718 1.00 58.34 93 ILE A C 1
ATOM 677 O O . ILE A 1 93 ? -1.109 6.290 -20.742 1.00 58.34 93 ILE A O 1
ATOM 681 N N . PRO A 1 94 ? -3.159 6.135 -21.625 1.00 58.34 94 PRO A N 1
ATOM 682 C CA . PRO A 1 94 ? -2.943 7.234 -22.557 1.00 58.34 94 PRO A CA 1
ATOM 683 C C . PRO A 1 94 ? -2.816 8.549 -21.780 1.00 58.34 94 PRO A C 1
ATOM 685 O O . PRO A 1 94 ? -3.742 8.945 -21.067 1.00 58.34 94 PRO A O 1
ATOM 688 N N . ALA A 1 95 ? -1.697 9.251 -21.957 1.00 54.31 95 ALA A N 1
ATOM 689 C CA . ALA A 1 95 ? -1.319 10.476 -21.241 1.00 54.31 95 ALA A CA 1
ATOM 690 C C . ALA 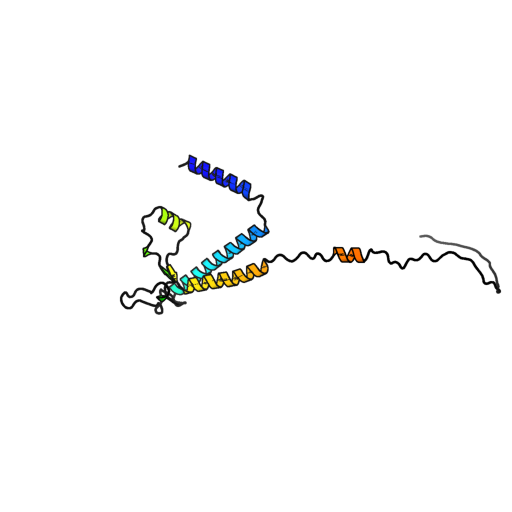A 1 95 ? -2.206 11.724 -21.515 1.00 54.31 95 ALA A C 1
ATOM 692 O O . ALA A 1 95 ? -1.759 12.851 -21.334 1.00 54.31 95 ALA A O 1
ATOM 693 N N . GLY A 1 96 ? -3.462 11.562 -21.948 1.00 62.66 96 GLY A N 1
ATOM 694 C CA . GLY A 1 96 ? -4.357 12.666 -22.332 1.00 62.66 96 GLY A CA 1
ATOM 695 C C . GLY A 1 96 ? -5.796 12.574 -21.821 1.00 62.66 96 GLY A C 1
ATOM 696 O O . GLY A 1 96 ? -6.615 13.426 -22.154 1.00 62.66 96 GLY A O 1
ATOM 697 N N . SER A 1 97 ? -6.144 11.555 -21.029 1.00 73.19 97 SER A N 1
ATOM 698 C CA . SER A 1 97 ? -7.498 11.422 -20.479 1.00 73.19 97 SER A CA 1
ATOM 699 C C . SER A 1 97 ? -7.695 12.369 -19.281 1.00 73.19 97 SER A C 1
ATOM 701 O O . SER A 1 97 ? -6.942 12.268 -18.311 1.00 73.19 97 SER A O 1
ATOM 703 N N . PRO A 1 98 ? -8.728 13.241 -19.266 1.00 76.06 98 PRO A N 1
ATOM 704 C CA . PRO A 1 98 ? -9.063 14.056 -18.092 1.00 76.06 98 PRO A CA 1
ATOM 705 C C . PRO A 1 98 ? -9.320 13.209 -16.840 1.00 76.06 98 PRO A C 1
ATOM 707 O O . PRO A 1 98 ? -9.034 13.629 -15.723 1.00 76.06 98 PRO A O 1
ATOM 710 N N . LEU A 1 99 ? -9.820 11.986 -17.033 1.00 70.00 99 LEU A N 1
ATOM 711 C CA . LEU A 1 99 ? -10.046 11.018 -15.967 1.00 70.00 99 LEU A CA 1
ATOM 712 C C . LEU A 1 99 ? -8.716 10.441 -15.461 1.00 70.00 99 LEU A C 1
ATOM 714 O O . LEU A 1 99 ? -8.548 10.313 -14.256 1.00 70.00 99 LEU A O 1
ATOM 718 N N . ALA A 1 100 ? -7.748 10.181 -16.349 1.00 63.06 100 ALA A N 1
ATOM 719 C CA . ALA A 1 100 ? -6.398 9.761 -15.967 1.00 63.06 100 ALA A CA 1
ATOM 720 C C . ALA A 1 100 ? -5.649 10.866 -15.210 1.00 63.06 100 ALA A C 1
ATOM 722 O O . ALA A 1 100 ? -5.025 10.571 -14.201 1.00 63.06 100 ALA A O 1
ATOM 723 N N . ALA A 1 101 ? -5.779 12.134 -15.618 1.00 68.44 101 ALA A N 1
ATOM 724 C CA . ALA A 1 101 ? -5.191 13.263 -14.895 1.00 68.44 101 ALA A CA 1
ATOM 725 C C . ALA A 1 101 ? -5.775 13.404 -13.478 1.00 68.44 101 ALA A C 1
ATOM 727 O O . ALA A 1 101 ? -5.034 13.602 -12.518 1.00 68.44 101 ALA A O 1
ATOM 728 N N . VAL A 1 102 ? -7.095 13.239 -13.330 1.00 72.50 102 VAL A N 1
ATOM 729 C CA . VAL A 1 102 ? -7.761 13.260 -12.019 1.00 72.50 102 VAL A CA 1
ATOM 730 C C . VAL A 1 102 ? -7.394 12.032 -11.180 1.00 72.50 102 VAL A C 1
ATOM 732 O O . VAL A 1 102 ? -7.125 12.188 -9.994 1.00 72.50 102 VAL A O 1
ATOM 735 N N . LEU A 1 103 ? -7.320 10.829 -11.760 1.00 66.38 103 LEU A N 1
ATOM 736 C CA . LEU A 1 103 ? -6.900 9.616 -11.042 1.00 66.38 103 LEU A CA 1
ATOM 737 C C . LEU A 1 103 ? -5.433 9.691 -10.604 1.00 66.38 103 LEU A C 1
ATOM 739 O O . LEU A 1 103 ? -5.106 9.339 -9.474 1.00 66.38 103 LEU A O 1
ATOM 743 N N . GLN A 1 104 ? -4.561 10.190 -11.478 1.00 61.84 104 GLN A N 1
ATOM 744 C CA . GLN A 1 104 ? -3.141 10.359 -11.204 1.00 61.84 104 GLN A CA 1
ATOM 745 C C . GLN A 1 104 ? -2.911 11.420 -10.121 1.00 61.84 104 GLN A C 1
ATOM 747 O O . GLN A 1 104 ? -2.133 11.180 -9.201 1.00 61.84 104 GLN A O 1
ATOM 752 N N . ALA A 1 105 ? -3.639 12.541 -10.170 1.00 66.00 105 ALA A N 1
ATOM 753 C CA . ALA A 1 105 ? -3.548 13.599 -9.165 1.00 66.00 105 ALA A CA 1
ATOM 754 C C . ALA A 1 105 ? -4.193 13.226 -7.818 1.00 66.00 105 ALA A C 1
ATOM 756 O O . ALA A 1 105 ? -3.697 13.639 -6.775 1.00 66.00 105 ALA A O 1
ATOM 757 N N . ALA A 1 106 ? -5.291 12.462 -7.818 1.00 65.69 106 ALA A N 1
ATOM 758 C CA . ALA A 1 106 ? -6.020 12.122 -6.595 1.00 65.69 106 ALA A CA 1
ATOM 759 C C . ALA A 1 106 ? -5.429 10.923 -5.838 1.00 65.69 106 ALA A C 1
ATOM 761 O O . ALA A 1 106 ? -5.559 10.860 -4.618 1.00 65.69 106 ALA A O 1
ATOM 762 N N . VAL A 1 107 ? -4.818 9.963 -6.544 1.00 69.38 107 VAL A N 1
ATOM 763 C CA . VAL A 1 107 ? -4.371 8.690 -5.949 1.00 69.38 107 VAL A CA 1
ATOM 764 C C . VAL A 1 107 ? -2.844 8.577 -5.877 1.00 69.38 107 VAL A C 1
ATOM 766 O O . VAL A 1 107 ? -2.347 7.760 -5.110 1.00 69.38 107 VAL A O 1
ATOM 769 N N . GLY A 1 108 ? -2.082 9.386 -6.625 1.00 60.78 108 GLY A N 1
ATOM 770 C CA . GLY A 1 108 ? -0.620 9.240 -6.674 1.00 60.78 108 GLY A CA 1
ATOM 771 C C . GLY A 1 108 ? -0.218 7.869 -7.223 1.00 60.78 108 GLY A C 1
ATOM 772 O O . GLY A 1 108 ? 0.614 7.175 -6.648 1.00 60.78 108 GLY A O 1
ATOM 773 N N . PHE A 1 109 ? -0.897 7.443 -8.291 1.00 62.19 109 PHE A N 1
ATOM 774 C CA . PHE A 1 109 ? -0.781 6.105 -8.863 1.00 62.19 109 PHE A CA 1
ATOM 775 C C . PHE A 1 109 ? 0.673 5.779 -9.235 1.00 62.19 109 PHE A C 1
ATOM 777 O O . PHE A 1 109 ? 1.243 6.439 -10.102 1.00 62.19 109 PHE A O 1
ATOM 784 N N . MET A 1 110 ? 1.246 4.749 -8.603 1.00 68.38 110 MET A N 1
ATOM 785 C CA . MET A 1 110 ? 2.521 4.151 -9.002 1.00 68.38 110 MET A CA 1
ATOM 786 C C . MET A 1 110 ? 2.256 3.043 -10.030 1.00 68.38 110 MET A C 1
ATOM 788 O O . MET A 1 110 ? 1.766 1.976 -9.656 1.00 68.38 110 MET A O 1
ATOM 792 N N . PRO A 1 111 ? 2.553 3.262 -11.325 1.00 77.38 111 PRO A N 1
ATOM 793 C CA . PRO A 1 111 ? 2.203 2.317 -12.391 1.00 77.38 111 PRO A CA 1
ATOM 794 C C . PRO A 1 111 ? 3.039 1.039 -12.388 1.00 77.38 111 PRO A C 1
ATOM 796 O O . PRO A 1 111 ? 2.703 0.076 -13.075 1.00 77.38 111 PRO A O 1
ATOM 799 N N . GLN A 1 112 ? 4.152 1.070 -11.667 1.00 86.88 112 GLN A N 1
ATOM 800 C CA . GLN A 1 112 ? 5.196 0.068 -11.677 1.00 86.88 112 GLN A CA 1
ATOM 801 C C . GLN A 1 112 ? 5.642 -0.164 -10.233 1.00 86.88 112 GLN A C 1
ATOM 803 O O . GLN A 1 112 ? 5.978 0.779 -9.521 1.00 86.88 112 GLN A O 1
ATOM 808 N N . MET A 1 113 ? 5.596 -1.415 -9.781 1.00 92.94 113 MET A N 1
ATOM 809 C CA . MET A 1 113 ? 5.995 -1.802 -8.426 1.00 92.94 113 MET A CA 1
ATOM 810 C C . MET A 1 113 ? 6.834 -3.073 -8.509 1.00 92.94 113 MET A C 1
ATOM 812 O O . MET A 1 113 ? 6.496 -3.988 -9.263 1.00 92.94 113 MET A O 1
ATOM 816 N N . SER A 1 114 ? 7.946 -3.142 -7.778 1.00 95.50 114 SER A N 1
ATOM 817 C CA . SER A 1 114 ? 8.824 -4.319 -7.812 1.00 95.50 114 SER A CA 1
ATOM 818 C C . SER A 1 114 ? 8.269 -5.466 -6.962 1.00 95.50 114 SER A C 1
ATOM 820 O O . SER A 1 114 ? 7.496 -5.252 -6.024 1.00 95.50 114 SER A O 1
ATOM 822 N N . TRP A 1 115 ? 8.682 -6.704 -7.250 1.00 95.19 115 TRP A N 1
ATOM 823 C CA . TRP A 1 115 ? 8.272 -7.863 -6.444 1.00 95.19 115 TRP A CA 1
ATOM 824 C C . TRP A 1 115 ? 8.674 -7.738 -4.976 1.00 95.19 115 TRP A C 1
ATOM 826 O O . TRP A 1 115 ? 7.880 -8.079 -4.102 1.00 95.19 115 TRP A O 1
ATOM 836 N N . LEU A 1 116 ? 9.862 -7.202 -4.686 1.00 95.44 116 LEU A N 1
ATOM 837 C CA . LEU A 1 116 ? 10.297 -6.966 -3.309 1.00 95.44 116 LEU A CA 1
ATOM 838 C C . LEU A 1 116 ? 9.402 -5.969 -2.576 1.00 95.44 116 LEU A C 1
ATOM 840 O O . LEU A 1 116 ? 9.074 -6.205 -1.413 1.00 95.44 116 LEU A O 1
ATOM 844 N N . GLN A 1 117 ? 8.966 -4.898 -3.239 1.00 94.88 117 GLN A N 1
ATOM 845 C CA . GLN A 1 117 ? 8.020 -3.952 -2.650 1.00 94.88 117 GLN A CA 1
ATOM 846 C C . GLN A 1 117 ? 6.672 -4.631 -2.362 1.00 94.88 117 GLN A C 1
ATOM 848 O O . GLN A 1 117 ? 6.152 -4.500 -1.254 1.00 94.88 117 GLN A O 1
ATOM 853 N N . VAL A 1 118 ? 6.143 -5.423 -3.305 1.00 94.81 118 VAL A N 1
ATOM 854 C CA . VAL A 1 118 ? 4.876 -6.159 -3.129 1.00 94.81 118 VAL A CA 1
ATOM 855 C C . VAL A 1 118 ? 4.971 -7.174 -1.992 1.00 94.81 118 VAL A C 1
ATOM 857 O O . VAL A 1 118 ? 4.111 -7.195 -1.115 1.00 94.81 118 VAL A O 1
ATOM 860 N N . ILE A 1 119 ? 6.021 -7.997 -1.969 1.00 96.44 119 ILE A N 1
ATOM 861 C CA . ILE A 1 119 ? 6.234 -9.001 -0.920 1.00 96.44 119 ILE A CA 1
ATOM 862 C C . ILE A 1 119 ? 6.369 -8.318 0.439 1.00 96.44 119 ILE A C 1
ATOM 864 O O . ILE A 1 119 ? 5.723 -8.745 1.393 1.00 96.44 119 ILE A O 1
ATOM 868 N N . THR A 1 120 ? 7.152 -7.240 0.525 1.00 96.69 120 THR A N 1
ATOM 869 C CA . THR A 1 120 ? 7.322 -6.475 1.767 1.00 96.69 120 THR A CA 1
ATOM 870 C C . THR A 1 120 ? 5.989 -5.915 2.256 1.00 96.69 120 THR A C 1
ATOM 872 O O . THR A 1 120 ? 5.646 -6.079 3.427 1.00 96.69 120 THR A O 1
ATOM 875 N N . TRP A 1 121 ? 5.208 -5.310 1.358 1.00 96.06 121 TRP A N 1
ATOM 876 C CA . TRP A 1 121 ? 3.889 -4.769 1.671 1.00 96.06 121 TRP A CA 1
ATOM 877 C C . TRP A 1 121 ? 2.928 -5.859 2.165 1.00 96.06 121 TRP A C 1
ATOM 879 O O . TRP A 1 121 ? 2.362 -5.728 3.252 1.00 96.06 121 TRP A O 1
ATOM 889 N N . VAL A 1 122 ? 2.787 -6.966 1.422 1.00 97.31 122 VAL A N 1
ATOM 890 C CA . VAL A 1 122 ? 1.901 -8.085 1.792 1.00 97.31 122 VAL A CA 1
ATOM 891 C C . VAL A 1 122 ? 2.321 -8.673 3.134 1.00 97.31 122 VAL A C 1
ATOM 893 O O . VAL A 1 122 ? 1.479 -8.870 4.009 1.00 97.31 122 VAL A O 1
ATOM 896 N N . LEU A 1 123 ? 3.615 -8.937 3.319 1.00 98.00 123 LEU A N 1
ATOM 897 C CA . LEU A 1 123 ? 4.148 -9.528 4.541 1.00 98.00 123 LEU A CA 1
ATOM 898 C C . LEU A 1 123 ? 3.882 -8.626 5.748 1.00 98.00 123 LEU A C 1
ATOM 900 O O . LEU A 1 123 ? 3.392 -9.110 6.768 1.00 98.00 123 LEU A O 1
ATOM 904 N N . TYR A 1 124 ? 4.117 -7.317 5.623 1.00 97.25 124 TYR A N 1
ATOM 905 C CA . TYR A 1 124 ? 3.802 -6.359 6.679 1.00 97.25 124 TYR A CA 1
ATOM 906 C C . TYR A 1 124 ? 2.306 -6.365 7.020 1.00 97.25 124 TYR A C 1
ATOM 908 O O . TYR A 1 124 ? 1.943 -6.540 8.184 1.00 97.25 124 TYR A O 1
ATOM 916 N N . VAL A 1 125 ? 1.427 -6.230 6.019 1.00 97.25 125 VAL A N 1
ATOM 917 C CA . VAL A 1 125 ? -0.029 -6.180 6.232 1.00 97.25 125 VAL A CA 1
ATOM 918 C C . VAL A 1 125 ? -0.545 -7.472 6.859 1.00 97.25 125 VAL A C 1
ATOM 920 O O . VAL A 1 125 ? -1.341 -7.419 7.795 1.00 97.25 125 VAL A O 1
ATOM 923 N N . VAL A 1 126 ? -0.086 -8.632 6.389 1.00 97.50 126 VAL A N 1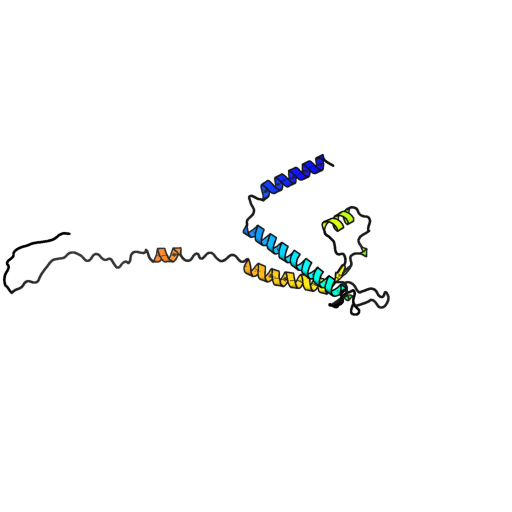
ATOM 924 C CA . VAL A 1 126 ? -0.512 -9.933 6.917 1.00 97.50 126 VAL A CA 1
ATOM 925 C C . VAL A 1 126 ? -0.049 -10.111 8.360 1.00 97.50 126 VAL A C 1
ATOM 927 O O . VAL A 1 126 ? -0.857 -10.478 9.211 1.00 97.50 126 VAL A O 1
ATOM 930 N N . ILE A 1 127 ? 1.219 -9.821 8.662 1.00 97.19 127 ILE A N 1
ATOM 931 C CA . ILE A 1 127 ? 1.771 -9.988 10.011 1.00 97.19 127 ILE A CA 1
ATOM 932 C C . ILE A 1 127 ? 1.101 -9.014 10.984 1.00 97.19 127 ILE A C 1
ATOM 934 O O . ILE A 1 127 ? 0.508 -9.436 11.979 1.00 97.19 127 ILE A O 1
ATOM 938 N N . VAL A 1 128 ? 1.154 -7.714 10.691 1.00 96.06 128 VAL A N 1
ATOM 939 C CA . VAL A 1 128 ? 0.628 -6.667 11.578 1.00 96.06 128 VAL A CA 1
ATOM 940 C C . VAL A 1 128 ? -0.893 -6.761 11.681 1.00 96.06 128 VAL A C 1
ATOM 942 O O . VAL A 1 128 ? -1.443 -6.686 12.780 1.00 96.06 128 VAL A O 1
ATOM 945 N N . GLY A 1 129 ? -1.577 -7.013 10.564 1.00 95.06 129 GLY A N 1
ATOM 946 C CA . GLY A 1 129 ? -3.018 -7.241 10.528 1.00 95.06 129 GLY A CA 1
ATOM 947 C C . GLY A 1 129 ? -3.438 -8.447 11.368 1.00 95.06 129 GLY A C 1
ATOM 948 O O . GLY A 1 129 ? -4.383 -8.346 12.149 1.00 95.06 129 GLY A O 1
ATOM 949 N N . ALA A 1 130 ? -2.715 -9.570 11.300 1.00 93.94 130 ALA A N 1
ATOM 950 C CA . ALA A 1 130 ? -3.007 -10.738 12.131 1.00 93.94 130 ALA A CA 1
ATOM 951 C C . ALA A 1 130 ? -2.843 -10.449 13.634 1.00 93.94 130 ALA A C 1
ATOM 953 O O . ALA A 1 130 ? -3.682 -10.877 14.437 1.00 93.94 130 ALA A O 1
ATOM 954 N N . PHE A 1 131 ? -1.807 -9.700 14.031 1.00 94.50 131 PHE A N 1
ATOM 955 C CA . PHE A 1 131 ? -1.638 -9.254 15.420 1.00 94.50 131 PHE A CA 1
ATOM 956 C C . PHE A 1 131 ? -2.777 -8.332 15.867 1.00 94.50 131 PHE A C 1
ATOM 958 O O . PHE A 1 131 ? -3.354 -8.535 16.938 1.00 94.50 131 PHE A O 1
ATOM 965 N N . PHE A 1 132 ? -3.153 -7.375 15.020 1.00 91.38 132 PHE A N 1
ATOM 966 C CA . PHE A 1 132 ? -4.264 -6.462 15.264 1.00 91.38 132 PHE A CA 1
ATOM 967 C C . PHE A 1 132 ? -5.600 -7.209 15.445 1.00 91.38 132 PHE A C 1
ATOM 969 O O . PHE A 1 132 ? -6.310 -6.977 16.425 1.00 91.38 132 PHE A O 1
ATOM 976 N N . LEU A 1 133 ? -5.914 -8.183 14.579 1.00 89.38 133 LEU A N 1
ATOM 977 C CA . LEU A 1 133 ? -7.139 -8.989 14.683 1.00 89.38 133 LEU A CA 1
ATOM 978 C C . LEU A 1 133 ? -7.160 -9.887 15.929 1.00 89.38 133 LEU A C 1
ATOM 980 O O . LEU A 1 133 ? -8.226 -10.107 16.508 1.00 89.38 133 LEU A O 1
ATOM 984 N N . ARG A 1 134 ? -6.005 -10.408 16.368 1.00 88.88 134 ARG A N 1
ATOM 985 C CA . ARG A 1 134 ? -5.913 -11.161 17.633 1.00 88.88 134 ARG A CA 1
ATOM 986 C C . ARG A 1 134 ? -6.220 -10.274 18.839 1.00 88.88 134 ARG A C 1
ATOM 988 O O . ARG A 1 134 ? -6.905 -10.740 19.746 1.00 88.88 134 ARG A O 1
ATOM 995 N N . GLY A 1 135 ? -5.762 -9.021 18.832 1.00 79.69 135 GLY A N 1
ATOM 996 C CA . GLY A 1 135 ? -6.003 -8.055 19.909 1.00 79.69 135 GLY A CA 1
ATOM 997 C C . GLY A 1 135 ? -7.420 -7.469 19.940 1.00 79.69 135 GLY A C 1
ATOM 998 O O . GLY A 1 135 ? -7.893 -7.069 20.998 1.00 79.69 135 GLY A O 1
ATOM 999 N N . ALA A 1 136 ? -8.131 -7.460 18.809 1.00 77.12 136 ALA A N 1
ATOM 1000 C CA . ALA A 1 136 ? -9.466 -6.865 18.693 1.00 77.12 136 ALA A CA 1
ATOM 1001 C C . ALA A 1 136 ? -10.623 -7.750 19.214 1.00 77.12 136 ALA A C 1
ATOM 1003 O O . ALA A 1 136 ? -11.787 -7.350 19.127 1.00 77.12 136 ALA A O 1
ATOM 1004 N N . ARG A 1 137 ? -10.343 -8.954 19.740 1.00 76.94 137 ARG A N 1
ATOM 1005 C CA . ARG A 1 137 ? -11.371 -9.882 20.246 1.00 76.94 137 ARG A CA 1
ATOM 1006 C C . ARG A 1 137 ? -12.030 -9.321 21.519 1.00 76.94 137 ARG A C 1
ATOM 1008 O O . ARG A 1 137 ? -11.324 -9.078 22.496 1.00 76.94 137 ARG A O 1
ATOM 1015 N N . PRO A 1 138 ? -13.364 -9.129 21.556 1.00 66.81 138 PRO A N 1
ATOM 1016 C CA . PRO A 1 138 ? -14.053 -8.697 22.769 1.00 66.81 138 PRO A CA 1
ATOM 1017 C C . PRO A 1 138 ? -13.860 -9.725 23.889 1.00 66.81 138 PRO A C 1
ATOM 1019 O O . PRO A 1 138 ? -14.152 -10.904 23.699 1.00 66.81 138 PRO A O 1
ATOM 1022 N N . GLY A 1 139 ? -13.373 -9.286 25.052 1.00 60.84 139 GLY A N 1
ATOM 1023 C CA . GLY A 1 139 ? -13.317 -10.131 26.243 1.00 60.84 139 GLY A CA 1
ATOM 1024 C C . GLY A 1 139 ? -14.721 -10.606 26.616 1.00 60.84 139 GLY A C 1
ATOM 1025 O O . GLY A 1 139 ? -15.635 -9.788 26.734 1.00 60.84 139 GLY A O 1
ATOM 1026 N N . GLN A 1 140 ? -14.888 -11.921 26.771 1.00 65.69 140 GLN A N 1
ATOM 1027 C CA . GLN A 1 140 ? -16.120 -12.542 27.253 1.00 65.69 140 GLN A CA 1
ATOM 1028 C C . GLN A 1 140 ? -16.555 -11.834 28.554 1.00 65.69 140 GLN A C 1
ATOM 1030 O O . GLN A 1 140 ? -15.768 -11.802 29.508 1.00 65.69 140 GLN A O 1
ATOM 1035 N N . PRO A 1 141 ? -17.765 -11.250 28.634 1.00 61.69 141 PRO A N 1
ATOM 1036 C CA . PRO A 1 141 ? -18.272 -10.709 29.886 1.00 61.69 141 PRO A CA 1
ATOM 1037 C C . PRO A 1 141 ? -18.271 -11.823 30.933 1.00 61.69 141 PRO A C 1
ATOM 1039 O O . PRO A 1 141 ? -18.828 -12.896 30.709 1.00 61.69 141 PRO A O 1
ATOM 1042 N N . SER A 1 142 ? -17.610 -11.592 32.065 1.00 61.50 142 SER A N 1
ATOM 1043 C CA . SER A 1 142 ? -17.603 -12.530 33.187 1.00 61.50 142 SER A CA 1
ATOM 1044 C C . SER A 1 142 ? -18.998 -12.592 33.814 1.00 61.50 142 SER A C 1
ATOM 1046 O O . SER A 1 142 ? -19.288 -11.884 34.772 1.00 61.50 142 SER A O 1
ATOM 1048 N N . THR A 1 143 ? -19.866 -13.461 33.300 1.00 63.16 143 THR A N 1
ATOM 1049 C CA . THR A 1 143 ? -21.225 -13.707 33.822 1.00 63.16 143 THR A CA 1
ATOM 1050 C C . THR A 1 143 ? -21.227 -14.484 35.156 1.00 63.16 143 THR A C 1
ATOM 1052 O O . THR A 1 143 ? -22.264 -14.941 35.617 1.00 63.16 143 THR A O 1
ATOM 1055 N N . GLY A 1 144 ? -20.080 -14.648 35.822 1.00 60.31 144 GLY A N 1
ATOM 1056 C CA . GLY A 1 144 ? -19.944 -15.553 36.970 1.00 60.31 144 GLY A CA 1
ATOM 1057 C C . GLY A 1 144 ? -20.181 -14.957 38.362 1.00 60.31 144 GLY A C 1
ATOM 1058 O O . GLY A 1 144 ? -20.245 -15.718 39.322 1.00 60.31 144 GLY A O 1
ATOM 1059 N N . ARG A 1 145 ? -20.280 -13.628 38.532 1.00 62.97 145 ARG A N 1
ATOM 1060 C CA . ARG A 1 145 ? -20.218 -13.032 39.886 1.00 62.97 145 ARG A CA 1
ATOM 1061 C C . ARG A 1 145 ? -21.570 -12.883 40.594 1.00 62.97 145 ARG A C 1
ATOM 1063 O O . ARG A 1 145 ? -21.600 -12.875 41.819 1.00 62.97 145 ARG A O 1
ATOM 1070 N N . THR A 1 146 ? -22.683 -12.852 39.863 1.00 62.56 146 THR A N 1
ATOM 1071 C CA . THR A 1 146 ? -24.021 -12.728 40.476 1.00 62.56 146 THR A CA 1
ATOM 1072 C C . THR A 1 146 ? -24.531 -14.059 41.043 1.00 62.56 146 THR A C 1
ATOM 1074 O O . THR A 1 146 ? -25.193 -14.065 42.076 1.00 62.56 146 THR A O 1
ATOM 1077 N N . SER A 1 147 ? -24.149 -15.200 40.455 1.00 60.66 147 SER A N 1
ATOM 1078 C CA . SER A 1 147 ? -24.571 -16.526 40.942 1.00 60.66 147 SER A CA 1
ATOM 1079 C C . SER A 1 147 ? -23.856 -16.981 42.222 1.00 60.66 147 SER A C 1
ATOM 1081 O O . SER A 1 147 ? -24.357 -17.852 42.925 1.00 60.66 147 SER A O 1
ATOM 1083 N N . ALA A 1 148 ? -22.692 -16.405 42.545 1.00 61.94 148 ALA A N 1
ATOM 1084 C CA . ALA A 1 148 ? -21.968 -16.729 43.777 1.00 61.94 148 ALA A CA 1
ATOM 1085 C C . ALA A 1 148 ? -22.601 -16.059 45.010 1.00 61.94 148 ALA A C 1
ATOM 1087 O O . ALA A 1 148 ? -22.676 -16.669 46.071 1.00 61.94 148 ALA A O 1
ATOM 1088 N N . VAL A 1 149 ? -23.131 -14.841 44.852 1.00 64.31 149 VAL A N 1
ATOM 1089 C CA . VAL A 1 149 ? -23.801 -14.102 45.934 1.00 64.31 149 VAL A CA 1
ATOM 1090 C C . VAL A 1 149 ? -25.192 -14.676 46.224 1.00 64.31 149 VAL A C 1
ATOM 1092 O O . VAL A 1 149 ? -25.563 -14.801 47.385 1.00 64.31 149 VAL A O 1
ATOM 1095 N N . SER A 1 150 ? -25.940 -15.126 45.209 1.00 64.12 150 SER A N 1
ATOM 1096 C CA . SER A 1 150 ? -27.241 -15.777 45.435 1.00 64.12 150 SER A CA 1
ATOM 1097 C C . SER A 1 150 ? -27.126 -17.163 46.080 1.00 64.12 150 SER A C 1
ATOM 1099 O O . SER A 1 150 ? -28.029 -17.561 46.810 1.00 64.12 150 SER A O 1
ATOM 1101 N N . LYS A 1 151 ? -26.008 -17.879 45.885 1.00 64.25 151 LYS A N 1
ATOM 1102 C CA . LYS A 1 151 ? -25.742 -19.141 46.596 1.00 64.25 151 LYS A CA 1
ATOM 1103 C C . LYS A 1 151 ? -25.324 -18.931 48.055 1.00 64.25 151 LYS A C 1
ATOM 1105 O O . LYS A 1 151 ? -25.481 -19.838 48.861 1.00 64.25 151 LYS A O 1
ATOM 1110 N N . GLN A 1 152 ? -24.815 -17.746 48.388 1.00 61.59 152 GLN A N 1
ATOM 1111 C CA . GLN A 1 152 ? -24.322 -17.411 49.726 1.00 61.59 152 GLN A CA 1
ATOM 1112 C C . GLN A 1 152 ? -25.368 -16.705 50.607 1.00 61.59 152 GLN A C 1
ATOM 1114 O O . GLN A 1 152 ? -25.164 -16.593 51.809 1.00 61.59 152 GLN A O 1
ATOM 1119 N N . ILE A 1 153 ? -26.494 -16.265 50.027 1.00 61.56 153 ILE A N 1
ATOM 1120 C CA . ILE A 1 153 ? -27.652 -15.687 50.743 1.00 61.56 153 ILE A CA 1
ATOM 1121 C C . ILE A 1 153 ? -28.798 -16.715 50.888 1.00 61.56 153 ILE A C 1
ATOM 1123 O O . ILE A 1 153 ? -29.886 -16.385 51.352 1.00 61.56 153 ILE A O 1
ATOM 1127 N N . ALA A 1 154 ? -28.589 -17.985 50.525 1.00 63.84 154 ALA A N 1
ATOM 1128 C CA . ALA A 1 154 ? -29.478 -19.030 51.025 1.00 63.84 154 ALA A CA 1
ATOM 1129 C C . ALA A 1 154 ? -29.330 -19.061 52.561 1.00 63.84 154 ALA A C 1
ATOM 1131 O O . ALA A 1 154 ? -28.194 -19.162 53.029 1.00 63.84 154 ALA A O 1
ATOM 1132 N N . PRO A 1 155 ? -30.417 -18.929 53.344 1.00 62.66 155 PRO A N 1
ATOM 1133 C CA . PRO A 1 155 ? -30.345 -19.020 54.796 1.00 62.66 155 PRO A CA 1
ATOM 1134 C C . PRO A 1 155 ? -29.689 -20.349 55.160 1.00 62.66 155 PRO A C 1
ATOM 1136 O O . PRO A 1 155 ? -30.136 -21.395 54.682 1.00 62.66 155 PRO A O 1
ATOM 1139 N N . ASN A 1 156 ? -28.623 -20.312 55.963 1.00 63.34 156 ASN A N 1
ATOM 1140 C CA . ASN A 1 156 ? -28.124 -21.513 56.616 1.00 63.34 156 ASN A CA 1
ATOM 1141 C C . ASN A 1 156 ? -29.322 -22.156 57.319 1.00 63.34 156 ASN A C 1
ATOM 1143 O O . ASN A 1 156 ? -29.910 -21.562 58.218 1.00 63.34 156 ASN A O 1
ATOM 1147 N N . ALA A 1 157 ? -29.701 -23.356 56.892 1.00 60.84 157 ALA A N 1
ATOM 1148 C CA . ALA A 1 157 ? -30.800 -24.120 57.475 1.00 60.84 157 ALA A CA 1
ATOM 1149 C C . ALA A 1 157 ? -30.475 -24.653 58.892 1.00 60.84 157 ALA A C 1
ATOM 1151 O O . ALA A 1 157 ? -31.168 -25.541 59.379 1.00 60.84 157 ALA A O 1
ATOM 1152 N N . ASP A 1 158 ? -29.442 -24.102 59.538 1.00 57.81 158 ASP A N 1
ATOM 1153 C CA . ASP A 1 158 ? -28.928 -24.503 60.848 1.00 57.81 158 ASP A CA 1
ATOM 1154 C C . ASP A 1 158 ? -29.407 -23.594 61.995 1.00 57.81 158 ASP A C 1
ATOM 1156 O O . ASP A 1 158 ? -29.166 -23.912 63.158 1.00 57.81 158 ASP A O 1
ATOM 1160 N N . ASP A 1 159 ? -30.153 -22.518 61.716 1.00 58.16 159 ASP A N 1
ATOM 1161 C CA . ASP A 1 159 ? -30.845 -21.748 62.759 1.00 58.16 159 ASP A CA 1
ATOM 1162 C C . ASP A 1 159 ? -32.164 -22.447 63.144 1.00 58.16 159 ASP A C 1
ATOM 1164 O O . ASP A 1 159 ? -33.269 -21.970 62.871 1.00 58.16 159 ASP A O 1
ATOM 1168 N N . GLN A 1 160 ? -32.060 -23.624 63.770 1.00 62.03 160 GLN A N 1
ATOM 1169 C CA . GLN A 1 160 ? -33.174 -24.173 64.541 1.00 62.03 160 GLN A CA 1
ATOM 1170 C C . GLN A 1 160 ? -33.369 -23.347 65.825 1.00 62.03 160 GLN A C 1
ATOM 1172 O O . GLN A 1 160 ? -32.407 -23.132 66.565 1.00 62.03 160 GLN A O 1
ATOM 1177 N N . PRO A 1 161 ? -34.604 -22.930 66.158 1.00 57.78 161 PRO A N 1
ATOM 1178 C CA . PRO A 1 161 ? -34.889 -22.339 67.453 1.00 57.78 161 PRO A CA 1
ATOM 1179 C C . PRO A 1 161 ? -34.912 -23.459 68.497 1.00 57.78 161 PRO A C 1
ATOM 1181 O O . PRO A 1 161 ? -35.854 -24.249 68.545 1.00 57.78 161 PRO A O 1
ATOM 1184 N N . LEU A 1 162 ? -33.870 -23.544 69.327 1.00 59.47 162 LEU A N 1
ATOM 1185 C CA . LEU A 1 162 ? -33.882 -24.414 70.502 1.00 59.47 162 LEU A CA 1
ATOM 1186 C C . LEU A 1 162 ? -34.772 -23.791 71.585 1.00 59.47 162 LEU A C 1
ATOM 1188 O O . LEU A 1 162 ? -34.369 -22.919 72.350 1.00 59.47 162 LEU A O 1
ATOM 1192 N N . ASP A 1 163 ? -36.024 -24.224 71.490 1.00 53.47 163 ASP A N 1
ATOM 1193 C CA . ASP A 1 163 ? -37.054 -24.481 72.492 1.00 53.47 163 ASP A CA 1
ATOM 1194 C C . ASP A 1 163 ? -36.763 -24.144 73.967 1.00 53.47 163 ASP A C 1
ATOM 1196 O O . ASP A 1 163 ? -35.730 -24.475 74.553 1.00 53.47 163 ASP A O 1
ATOM 1200 N N . ALA A 1 164 ? -37.776 -23.538 74.577 1.00 58.66 164 ALA A N 1
ATOM 1201 C CA . ALA A 1 164 ? -37.879 -23.229 75.986 1.00 58.66 164 ALA A CA 1
ATOM 1202 C C . ALA A 1 164 ? -38.503 -24.419 76.735 1.00 58.66 164 ALA A C 1
ATOM 1204 O O . ALA A 1 164 ? -39.666 -24.747 76.519 1.00 58.66 164 ALA A O 1
ATOM 1205 N N . GLY A 1 165 ? -37.775 -25.009 77.689 1.00 42.69 165 GLY A N 1
ATOM 1206 C CA . GLY A 1 165 ? -38.309 -26.092 78.518 1.00 42.69 165 GLY A CA 1
ATOM 1207 C C . GLY A 1 165 ? -37.516 -26.375 79.796 1.00 42.69 165 GLY A C 1
ATOM 1208 O O . GLY A 1 165 ? -36.713 -27.292 79.800 1.00 42.69 165 GLY A O 1
ATOM 1209 N N . ALA A 1 166 ? -37.801 -25.587 80.844 1.00 53.22 166 ALA A N 1
ATOM 1210 C CA . ALA A 1 166 ? -37.950 -25.937 82.275 1.00 53.22 166 ALA A CA 1
ATOM 1211 C C . ALA A 1 166 ? -36.880 -26.766 83.062 1.00 53.22 166 ALA A C 1
ATOM 1213 O O . ALA A 1 166 ? -36.042 -27.446 82.489 1.00 53.22 166 ALA A O 1
ATOM 1214 N N . PRO A 1 167 ? -36.882 -26.659 84.412 1.00 67.44 167 PRO A N 1
ATOM 1215 C CA . PRO A 1 167 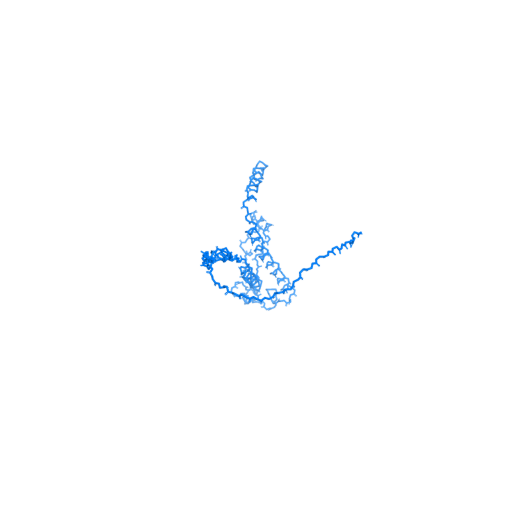? -35.695 -26.759 85.267 1.00 67.44 167 PRO A CA 1
ATOM 1216 C C . PRO A 1 167 ? -35.534 -28.124 85.953 1.00 67.44 167 PRO A C 1
ATOM 1218 O O . PRO A 1 167 ? -36.508 -28.848 86.093 1.00 67.44 167 PRO A O 1
ATOM 1221 N N . ASP A 1 168 ? -34.326 -28.418 86.444 1.00 47.53 168 ASP A N 1
ATOM 1222 C CA . ASP A 1 168 ? -34.077 -29.015 87.766 1.00 47.53 168 ASP A CA 1
ATOM 1223 C C . ASP A 1 168 ? -32.564 -29.165 87.984 1.00 47.53 168 ASP A C 1
ATOM 1225 O O . ASP A 1 168 ? -31.859 -29.687 87.129 1.00 47.53 168 ASP A O 1
ATOM 1229 N N . HIS A 1 169 ? -32.061 -28.636 89.101 1.00 57.66 169 HIS A N 1
ATOM 1230 C CA . HIS A 1 169 ? -31.193 -29.330 90.060 1.00 57.66 169 HIS A CA 1
ATOM 1231 C C . HIS A 1 169 ? -30.718 -28.341 91.133 1.00 57.66 169 HIS A C 1
ATOM 1233 O O . HIS A 1 169 ? -29.809 -27.531 90.964 1.00 57.66 169 HIS A O 1
ATOM 1239 N N . VAL A 1 170 ? -31.427 -28.442 92.251 1.00 55.31 170 VAL A N 1
ATOM 1240 C CA . VAL A 1 170 ? -31.095 -27.995 93.602 1.00 55.31 170 VAL A CA 1
ATOM 1241 C C . VAL A 1 170 ? -29.804 -28.711 94.042 1.00 55.31 170 VAL A C 1
ATOM 1243 O O . VAL A 1 170 ? -29.710 -29.919 93.846 1.00 55.31 170 VAL A O 1
ATOM 1246 N N . ASP A 1 171 ? -28.804 -28.027 94.609 1.00 46.59 171 ASP A N 1
ATOM 1247 C CA . ASP A 1 171 ? -28.651 -27.907 96.072 1.00 46.59 171 ASP A CA 1
ATOM 1248 C C . ASP A 1 171 ? -27.287 -27.332 96.531 1.00 46.59 171 ASP A C 1
ATOM 1250 O O . ASP A 1 171 ? -26.231 -27.605 95.968 1.00 46.59 171 ASP A O 1
ATOM 1254 N N . ALA A 1 172 ? -27.402 -26.581 97.628 1.00 46.50 172 ALA A N 1
ATOM 1255 C CA . ALA A 1 172 ? -26.501 -26.378 98.760 1.00 46.50 172 ALA A CA 1
ATOM 1256 C C . ALA A 1 172 ? -25.095 -25.742 98.639 1.00 46.50 172 ALA A C 1
ATOM 1258 O O . ALA A 1 172 ? -24.129 -26.319 98.153 1.00 46.50 172 ALA A O 1
ATOM 1259 N N . ALA A 1 173 ? -25.002 -24.646 99.406 1.00 43.84 173 ALA A N 1
ATOM 1260 C CA . ALA A 1 173 ? -23.992 -24.382 100.439 1.00 43.84 173 ALA A CA 1
ATOM 1261 C C . ALA A 1 173 ? -22.704 -23.643 100.037 1.00 43.84 173 ALA A C 1
ATOM 1263 O O . ALA A 1 173 ? -21.736 -24.211 99.545 1.00 43.84 173 ALA A O 1
ATOM 1264 N N . SER A 1 174 ? -22.698 -22.344 100.355 1.00 50.00 174 SER A N 1
ATOM 1265 C CA . SER A 1 174 ? -21.918 -21.747 101.459 1.00 50.00 174 SER A CA 1
ATOM 1266 C C . SER A 1 174 ? -21.443 -20.353 101.034 1.00 50.00 174 SER A C 1
ATOM 1268 O O . SER A 1 174 ? -20.678 -20.217 100.092 1.00 50.00 174 SER A O 1
ATOM 1270 N N . GLU A 1 175 ? -22.014 -19.260 101.535 1.00 49.09 175 GLU A N 1
ATOM 1271 C CA . GLU A 1 175 ? -21.837 -18.675 102.874 1.00 49.09 175 GLU A CA 1
ATOM 1272 C C . GLU A 1 175 ? -21.005 -17.379 102.741 1.00 49.09 175 GLU A C 1
ATOM 1274 O O . GLU A 1 175 ? -20.091 -17.290 101.928 1.00 49.09 175 GLU A O 1
ATOM 1279 N N . VAL A 1 176 ? -21.320 -16.404 103.599 1.00 51.22 176 VAL A N 1
ATOM 1280 C CA . VAL A 1 176 ? -20.448 -15.298 104.041 1.00 51.22 176 VAL A CA 1
ATOM 1281 C C . VAL A 1 176 ? -20.443 -13.992 103.210 1.00 51.22 176 VAL A C 1
ATOM 1283 O O . VAL A 1 176 ? -19.575 -13.716 102.391 1.00 51.22 176 VAL A O 1
ATOM 1286 N N . THR A 1 177 ? -21.381 -13.118 103.606 1.00 52.28 177 THR A N 1
ATOM 1287 C CA . THR A 1 177 ? -21.107 -11.750 104.113 1.00 52.28 177 THR A CA 1
ATOM 1288 C C . THR A 1 177 ? -20.850 -10.603 103.121 1.00 52.28 177 THR A C 1
ATOM 1290 O O . THR A 1 177 ? -19.746 -10.341 102.662 1.00 52.28 177 THR A O 1
ATOM 1293 N N . SER A 1 178 ? -21.905 -9.803 102.934 1.00 46.25 178 SER A N 1
ATOM 1294 C CA . SER A 1 178 ? -21.869 -8.338 102.719 1.00 46.25 178 SER A CA 1
ATOM 1295 C C . SER A 1 178 ? -21.435 -7.622 104.028 1.00 46.25 178 SER A C 1
ATOM 1297 O O . SER A 1 178 ? -21.662 -8.226 105.077 1.00 46.25 178 SER A O 1
ATOM 1299 N N . PRO A 1 179 ? -20.908 -6.368 104.063 1.00 58.06 179 PRO A N 1
ATOM 1300 C CA . PRO A 1 179 ? -21.498 -5.210 103.376 1.00 58.06 179 PRO A CA 1
ATOM 1301 C C . PRO A 1 179 ? -20.548 -4.114 102.818 1.00 58.06 179 PRO A C 1
ATOM 1303 O O . PRO A 1 179 ? -19.380 -3.998 103.172 1.00 58.06 179 PRO A O 1
ATOM 1306 N N . SER A 1 180 ? -21.152 -3.290 101.946 1.00 45.97 180 SER A N 1
ATOM 1307 C CA . SER A 1 180 ? -20.907 -1.864 101.597 1.00 45.97 180 SER A CA 1
ATOM 1308 C C . SER A 1 180 ? -20.327 -0.983 102.738 1.00 45.97 180 SER A C 1
ATOM 1310 O O . SER A 1 180 ? -20.495 -1.400 103.885 1.00 45.97 180 SER A O 1
ATOM 1312 N N . PRO A 1 181 ? -19.802 0.265 102.532 1.00 56.75 181 PRO A N 1
ATOM 1313 C CA . PRO A 1 181 ? -20.143 1.233 101.460 1.00 56.75 181 PRO A CA 1
ATOM 1314 C C . PRO A 1 181 ? -19.019 2.217 100.988 1.00 56.75 181 PRO A C 1
ATOM 1316 O O . PRO A 1 181 ? -17.929 2.242 101.544 1.00 56.75 181 PRO A O 1
ATOM 1319 N N . SER A 1 182 ? -19.379 3.119 100.049 1.00 47.19 182 SER A N 1
ATOM 1320 C CA . SER A 1 182 ? -18.856 4.505 99.865 1.00 47.19 182 SER A CA 1
ATOM 1321 C C . SER A 1 182 ? -17.400 4.678 99.386 1.00 47.19 182 SER A C 1
ATOM 1323 O O . SER A 1 182 ? -16.505 3.999 99.847 1.00 47.19 182 SER A O 1
ATOM 1325 N N . ALA A 1 183 ? -16.975 5.642 98.570 1.00 50.56 183 ALA A N 1
ATOM 1326 C CA . ALA A 1 183 ? -17.527 6.713 97.746 1.00 50.56 183 ALA A CA 1
ATOM 1327 C C . ALA A 1 183 ? -16.300 7.371 97.046 1.00 50.56 183 ALA A C 1
ATOM 1329 O O . ALA A 1 183 ? -15.174 7.181 97.502 1.00 50.56 183 ALA A O 1
ATOM 1330 N N . THR A 1 184 ? -16.545 8.253 96.065 1.00 48.47 184 THR A N 1
ATOM 1331 C CA . THR A 1 184 ? -15.767 9.500 95.826 1.00 48.47 184 THR A CA 1
ATOM 1332 C C . THR A 1 184 ? -14.742 9.553 94.671 1.00 48.47 184 THR A C 1
ATOM 1334 O O . THR A 1 184 ? -13.712 8.897 94.704 1.00 48.47 184 THR A O 1
ATOM 1337 N N . GLN A 1 185 ? -15.033 10.511 93.763 1.00 48.78 185 GLN A N 1
ATOM 1338 C CA . GLN A 1 185 ? -14.157 11.372 92.923 1.00 48.78 185 GLN A CA 1
ATOM 1339 C C . GLN A 1 185 ? -13.306 10.743 91.814 1.00 48.78 185 GLN A C 1
ATOM 1341 O O . GLN A 1 185 ? -12.754 9.670 91.976 1.00 48.78 185 GLN A O 1
ATOM 1346 N N . GLY A 1 186 ? -13.086 11.377 90.656 1.00 50.62 186 GLY A N 1
ATOM 1347 C CA . GLY A 1 186 ? -13.432 12.692 90.074 1.00 50.62 186 GLY A CA 1
ATOM 1348 C C . GLY A 1 186 ? -12.939 12.645 88.607 1.00 50.62 186 GLY A C 1
ATOM 1349 O O . GLY A 1 186 ? -11.992 11.924 88.319 1.00 50.62 186 GLY A O 1
ATOM 1350 N N . ALA A 1 187 ? -13.655 13.124 87.588 1.00 53.25 187 ALA A N 1
ATOM 1351 C CA . ALA A 1 187 ? -13.815 14.521 87.176 1.00 53.25 187 ALA A CA 1
ATOM 1352 C C . ALA A 1 187 ? -12.491 15.303 87.057 1.00 53.25 187 ALA A C 1
ATOM 1354 O O . ALA A 1 187 ? -12.034 15.871 88.047 1.00 53.25 187 ALA A O 1
ATOM 1355 N N . ALA A 1 188 ? -11.936 15.357 85.842 1.00 51.78 188 ALA A N 1
ATOM 1356 C CA . ALA A 1 188 ? -11.554 16.580 85.119 1.00 51.78 188 ALA A CA 1
ATOM 1357 C C . ALA A 1 188 ? -11.165 16.223 83.677 1.00 51.78 188 ALA A C 1
ATOM 1359 O O . ALA A 1 188 ? -10.383 15.261 83.509 1.00 51.78 188 ALA A O 1
#

Radius of gyration: 42.1 Å; chains: 1; bounding box: 61×56×131 Å